Protein AF-0000000068350484 (afdb_homodimer)

Foldseek 3Di:
DPPPPPVVVVVVVVVVVVVVPPDDPPPPVPPDQKDKDKAADDQQKIKIKMKGFQADCVCFVQLQVLLVVDPQWPDWHKDDPDPVGRMMIIITMGRHDRVVSSVVSVVVVVVVVVVVVVVVVVVVVVVVVVVVVPPDD/DPPPPPVVVVVVVVVVVVVVPPDDPPPPVPPDQKDKDKAADDQQKIKIKMKGFQADCVCFVQLQVLLVVDPQWPDWHKDDPDPVGRMMIIITMGRHDRVVSSVVSVVVVVVVVVVVVVVVVVVVVVVVVVVVVPPDD

Structure (mmCIF, N/CA/C/O backbone):
data_AF-0000000068350484-model_v1
#
loop_
_entity.id
_entity.type
_entity.pdbx_description
1 polymer 'DNA-directed RNA polymerase-like protein'
#
loop_
_atom_site.group_PDB
_atom_site.id
_atom_site.type_symbol
_atom_site.label_atom_id
_atom_site.label_alt_id
_atom_site.label_comp_id
_atom_site.label_asym_id
_atom_site.label_entity_id
_atom_site.label_seq_id
_atom_site.pdbx_PDB_ins_code
_atom_site.Cartn_x
_atom_site.Cartn_y
_atom_site.Cartn_z
_atom_site.occupancy
_atom_site.B_iso_or_equiv
_atom_site.auth_seq_id
_atom_site.auth_comp_id
_atom_site.auth_asym_id
_atom_site.auth_atom_id
_atom_site.pdbx_PDB_model_num
ATOM 1 N N . MET A 1 1 ? -23.25 28.109 26.25 1 25.27 1 MET A N 1
ATOM 2 C CA . MET A 1 1 ? -23.125 27.141 25.188 1 25.27 1 MET A CA 1
ATOM 3 C C . MET A 1 1 ? -21.672 26.656 25.062 1 25.27 1 MET A C 1
ATOM 5 O O . MET A 1 1 ? -20.766 27.469 24.844 1 25.27 1 MET A O 1
ATOM 9 N N . ALA A 1 2 ? -21.344 25.656 25.859 1 31.97 2 ALA A N 1
ATOM 10 C CA . ALA A 1 2 ? -19.969 25.156 26.031 1 31.97 2 ALA A CA 1
ATOM 11 C C . ALA A 1 2 ? -19.359 24.734 24.703 1 31.97 2 ALA A C 1
ATOM 13 O O . ALA A 1 2 ? -20 24.031 23.906 1 31.97 2 ALA A O 1
ATOM 14 N N . SER A 1 3 ? -18.594 25.703 24.016 1 28.5 3 SER A N 1
ATOM 15 C CA . SER A 1 3 ? -17.938 25.578 22.734 1 28.5 3 SER A CA 1
ATOM 16 C C . SER A 1 3 ? -17.125 24.281 22.641 1 28.5 3 SER A C 1
ATOM 18 O O . SER A 1 3 ? -16.203 24.062 23.422 1 28.5 3 SER A O 1
ATOM 20 N N . PHE A 1 4 ? -17.844 23.219 22.344 1 32 4 PHE A N 1
ATOM 21 C CA . PHE A 1 4 ? -17.234 21.922 22.062 1 32 4 PHE A CA 1
ATOM 22 C C . PHE A 1 4 ? -16.062 22.078 21.109 1 32 4 PHE A C 1
ATOM 24 O O . PHE A 1 4 ? -16.234 22.422 19.953 1 32 4 PHE A O 1
ATOM 31 N N . HIS A 1 5 ? -14.977 22.688 21.672 1 36 5 HIS A N 1
ATOM 32 C CA . HIS A 1 5 ? -13.781 22.938 20.875 1 36 5 HIS A CA 1
ATOM 33 C C . HIS A 1 5 ? -13.359 21.688 20.109 1 36 5 HIS A C 1
ATOM 35 O O . HIS A 1 5 ? -13.383 20.578 20.656 1 36 5 HIS A O 1
ATOM 41 N N . PRO A 1 6 ? -13.352 21.797 18.812 1 35.94 6 PRO A N 1
ATOM 42 C CA . PRO A 1 6 ? -12.969 20.734 17.875 1 35.94 6 PRO A CA 1
ATOM 43 C C . PRO A 1 6 ? -11.734 19.969 18.328 1 35.94 6 PRO A C 1
ATOM 45 O O . PRO A 1 6 ? -11.383 18.938 17.734 1 35.94 6 PRO A O 1
ATOM 48 N N . ARG A 1 7 ? -10.961 20.547 19.25 1 37.09 7 ARG A N 1
ATOM 49 C CA . ARG A 1 7 ? -9.836 19.844 19.859 1 37.09 7 ARG A CA 1
ATOM 50 C C . ARG A 1 7 ? -10.305 18.594 20.594 1 37.09 7 ARG A C 1
ATOM 52 O O . ARG A 1 7 ? -9.523 17.656 20.797 1 37.09 7 ARG A O 1
ATOM 59 N N . ASP A 1 8 ? -11.531 18.609 20.953 1 41.12 8 ASP A N 1
ATOM 60 C CA . ASP A 1 8 ? -11.984 17.5 21.797 1 41.12 8 ASP A CA 1
ATOM 61 C C . ASP A 1 8 ? -12.195 16.234 20.984 1 41.12 8 ASP A C 1
ATOM 63 O O . ASP A 1 8 ? -12.258 15.141 21.531 1 41.12 8 ASP A O 1
ATOM 67 N N . ALA A 1 9 ? -12.555 16.469 19.734 1 37.25 9 ALA A N 1
ATOM 68 C CA . ALA A 1 9 ? -12.766 15.281 18.922 1 37.25 9 ALA A CA 1
ATOM 69 C C . ALA A 1 9 ? -11.461 14.523 18.703 1 37.25 9 ALA A C 1
ATOM 71 O O . ALA A 1 9 ? -11.461 13.297 18.562 1 37.25 9 ALA A O 1
ATOM 72 N N . PHE A 1 10 ? -10.336 15.258 18.641 1 39.09 10 PHE A N 1
ATOM 73 C CA . PHE A 1 10 ? -9.031 14.617 18.484 1 39.09 10 PHE A CA 1
ATOM 74 C C . PHE A 1 10 ? -8.719 13.734 19.688 1 39.09 10 PHE A C 1
ATOM 76 O O . PHE A 1 10 ? -8.117 12.672 19.547 1 39.09 10 PHE A O 1
ATOM 83 N N . ILE A 1 11 ? -9.188 14.125 20.859 1 42.72 11 ILE A N 1
ATOM 84 C CA . ILE A 1 11 ? -8.93 13.367 22.078 1 42.72 11 ILE A CA 1
ATOM 85 C C . ILE A 1 11 ? -9.586 11.992 21.984 1 42.72 11 ILE A C 1
ATOM 87 O O . ILE A 1 11 ? -8.969 10.977 22.328 1 42.72 11 ILE A O 1
ATOM 91 N N . LEU A 1 12 ? -10.742 12.023 21.422 1 45.09 12 LEU A N 1
ATOM 92 C CA . LEU A 1 12 ? -11.461 10.75 21.375 1 45.09 12 LEU A CA 1
ATOM 93 C C . LEU A 1 12 ? -10.789 9.789 20.406 1 45.09 12 LEU A C 1
ATOM 95 O O . LEU A 1 12 ? -10.695 8.586 20.672 1 45.09 12 LEU A O 1
ATOM 99 N N . HIS A 1 13 ? -10.422 10.352 19.266 1 45.31 13 HIS A N 1
ATOM 100 C CA . HIS A 1 13 ? -9.742 9.516 18.281 1 45.31 13 HIS A CA 1
ATOM 101 C C . HIS A 1 13 ? -8.398 9.023 18.812 1 45.31 13 HIS A C 1
ATOM 103 O O . HIS A 1 13 ? -8.031 7.863 18.609 1 45.31 13 HIS A O 1
ATOM 109 N N . GLN A 1 14 ? -7.766 9.836 19.594 1 43.81 14 GLN A N 1
ATOM 110 C CA . GLN A 1 14 ? -6.531 9.438 20.25 1 43.81 14 GLN A CA 1
ATOM 111 C C . GLN A 1 14 ? -6.781 8.305 21.25 1 43.81 14 GLN A C 1
ATOM 113 O O . GLN A 1 14 ? -5.984 7.375 21.359 1 43.81 14 GLN A O 1
ATOM 118 N N . GLU A 1 15 ? -7.906 8.438 21.953 1 48.66 15 G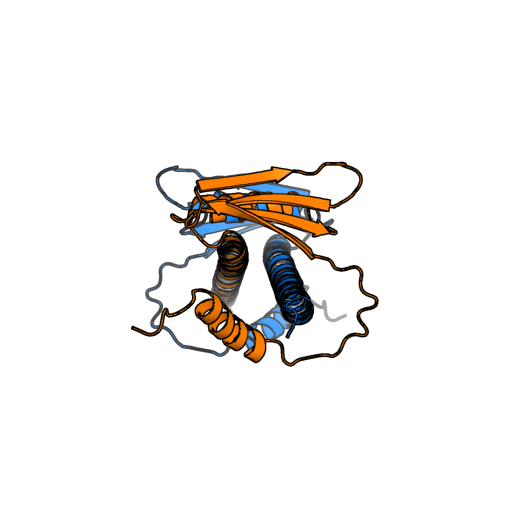LU A N 1
ATOM 119 C CA . GLU A 1 15 ? -8.234 7.383 22.906 1 48.66 15 GLU A CA 1
ATOM 120 C C . GLU A 1 15 ? -8.438 6.047 22.203 1 48.66 15 GLU A C 1
ATOM 122 O O . GLU A 1 15 ? -8.086 4.996 22.734 1 48.66 15 GLU A O 1
ATOM 127 N N . HIS A 1 16 ? -8.93 6.195 21.047 1 44.03 16 HIS A N 1
ATOM 128 C CA . HIS A 1 16 ? -9.148 4.949 20.312 1 44.03 16 HIS A CA 1
ATOM 129 C C . HIS A 1 16 ? -7.82 4.344 19.859 1 44.03 16 HIS A C 1
ATOM 131 O O . HIS A 1 16 ? -7.609 3.137 20 1 44.03 16 HIS A O 1
ATOM 137 N N . ILE A 1 17 ? -6.934 5.188 19.453 1 42.28 17 ILE A N 1
ATOM 138 C CA . ILE A 1 17 ? -5.641 4.699 18.984 1 42.28 17 ILE A CA 1
ATOM 139 C C . ILE A 1 17 ? -4.789 4.281 20.188 1 42.28 17 ILE A C 1
ATOM 141 O O . ILE A 1 17 ? -4.07 3.283 20.125 1 42.28 17 ILE A O 1
ATOM 145 N N . GLN A 1 18 ? -4.941 4.984 21.281 1 44.19 18 GLN A N 1
ATOM 146 C CA . GLN A 1 18 ? -4.172 4.641 22.469 1 44.19 18 GLN A CA 1
ATOM 147 C C . GLN A 1 18 ? -4.484 3.219 22.938 1 44.19 18 GLN A C 1
ATOM 149 O O . GLN A 1 18 ? -3.617 2.533 23.484 1 44.19 18 GLN A O 1
ATOM 154 N N . ARG A 1 19 ? -5.77 2.842 22.938 1 39.81 19 ARG A N 1
ATOM 155 C CA . ARG A 1 19 ? -6.109 1.521 23.453 1 39.81 19 ARG A CA 1
ATOM 156 C C . ARG A 1 19 ? -5.449 0.421 22.641 1 39.81 19 ARG A C 1
ATOM 158 O O . ARG A 1 19 ? -5.266 -0.698 23.125 1 39.81 19 ARG A O 1
ATOM 165 N N . MET A 1 20 ? -5.062 0.762 21.406 1 38.66 20 MET A N 1
ATOM 166 C CA . MET A 1 20 ? -4.531 -0.297 20.562 1 38.66 20 MET A CA 1
ATOM 167 C C . MET A 1 20 ? -3.021 -0.416 20.719 1 38.66 20 MET A C 1
ATOM 169 O O . MET A 1 20 ? -2.424 -1.406 20.297 1 38.66 20 MET A O 1
ATOM 173 N N . ASN A 1 21 ? -2.387 0.651 21.203 1 38.22 21 ASN A N 1
ATOM 174 C CA . ASN A 1 21 ? -0.929 0.683 21.188 1 38.22 21 ASN A CA 1
ATOM 175 C C . ASN A 1 21 ? -0.347 0.44 22.578 1 38.22 21 ASN A C 1
ATOM 177 O O . ASN A 1 21 ? 0.804 0.792 22.844 1 38.22 21 ASN A O 1
ATOM 181 N N . GLU A 1 22 ? -0.886 -0.076 23.578 1 36.69 22 GLU A N 1
ATOM 182 C CA . GLU A 1 22 ? -0.282 -0.192 24.906 1 36.69 22 GLU A CA 1
ATOM 183 C C . GLU A 1 22 ? 1.013 -0.999 24.859 1 36.69 22 GLU A C 1
ATOM 185 O O . GLU A 1 22 ? 1.544 -1.397 25.891 1 36.69 22 GLU A O 1
ATOM 190 N N . GLY A 1 23 ? 1.418 -1.607 23.688 1 37.28 23 GLY A N 1
ATOM 191 C CA . GLY A 1 23 ? 2.455 -2.598 23.922 1 37.28 23 GLY A CA 1
ATOM 192 C C . GLY A 1 23 ? 3.779 -1.984 24.344 1 37.28 23 GLY A C 1
ATOM 193 O O . GLY A 1 23 ? 3.846 -0.796 24.672 1 37.28 23 GLY A O 1
ATOM 194 N N . ASP A 1 24 ? 4.953 -2.385 23.719 1 38.88 24 ASP A N 1
ATOM 195 C CA . ASP A 1 24 ? 6.32 -2.613 24.188 1 38.88 24 ASP A CA 1
ATOM 196 C C . ASP A 1 24 ? 7.121 -1.313 24.188 1 38.88 24 ASP A C 1
ATOM 198 O O . ASP A 1 24 ? 7.105 -0.563 23.203 1 38.88 24 ASP A O 1
ATOM 202 N N . GLU A 1 25 ? 7.48 -0.824 25.344 1 38.78 25 GLU A N 1
ATOM 203 C CA . GLU A 1 25 ? 8.445 0.223 25.672 1 38.78 25 GLU A CA 1
ATOM 204 C C . GLU A 1 25 ? 9.773 -0.019 24.953 1 38.78 25 GLU A C 1
ATOM 206 O O . GLU A 1 25 ? 10.57 -0.852 25.391 1 38.78 25 GLU A O 1
ATOM 211 N N . VAL A 1 26 ? 9.945 -0.109 23.609 1 38.53 26 VAL A N 1
ATOM 212 C CA . VAL A 1 26 ? 11.273 -0.21 23.016 1 38.53 26 VAL A CA 1
ATOM 213 C C . VAL A 1 26 ? 12.062 1.068 23.281 1 38.53 26 VAL A C 1
ATOM 215 O O . VAL A 1 26 ? 11.492 2.16 23.328 1 38.53 26 VAL A O 1
ATOM 218 N N . ASP A 1 27 ? 13.133 1.027 23.875 1 40.19 27 ASP A N 1
ATOM 219 C CA . ASP A 1 27 ? 14.234 1.957 24.125 1 40.19 27 ASP A CA 1
ATOM 220 C C . ASP A 1 27 ? 14.516 2.811 22.875 1 40.19 27 ASP A C 1
ATOM 222 O O . ASP A 1 27 ? 14.969 2.297 21.859 1 40.19 27 ASP A O 1
ATOM 226 N N . THR A 1 28 ? 13.711 3.982 22.484 1 42.34 28 THR A N 1
ATOM 227 C CA . THR A 1 28 ? 13.492 4.785 21.281 1 42.34 28 THR A CA 1
ATOM 228 C C . THR A 1 28 ? 14.594 5.828 21.125 1 42.34 28 THR A C 1
ATOM 230 O O . THR A 1 28 ? 14.352 7.027 21.312 1 42.34 28 THR A O 1
ATOM 233 N N . SER A 1 29 ? 15.68 5.633 21.562 1 43.41 29 SER A N 1
ATOM 234 C CA . SER A 1 29 ? 16.578 6.594 20.938 1 43.41 29 SER A CA 1
ATOM 235 C C . SER A 1 29 ? 16.25 6.758 19.453 1 43.41 29 SER A C 1
ATOM 237 O O . SER A 1 29 ? 17.094 7.188 18.672 1 43.41 29 SER A O 1
ATOM 239 N N . GLU A 1 30 ? 15.242 6.02 18.844 1 49.12 30 GLU A N 1
ATOM 240 C CA . GLU A 1 30 ? 14.836 5.668 17.484 1 49.12 30 GLU A CA 1
ATOM 241 C C . GLU A 1 30 ? 14.414 6.902 16.688 1 49.12 30 GLU A C 1
ATOM 243 O O . GLU A 1 30 ? 13.656 7.738 17.203 1 49.12 30 GLU A O 1
ATOM 248 N N . GLU A 1 31 ? 15.414 7.43 15.844 1 63.03 31 GLU A N 1
ATOM 249 C CA . GLU A 1 31 ? 15.07 8.445 14.852 1 63.03 31 GLU A CA 1
ATOM 250 C C . GLU A 1 31 ? 13.586 8.383 14.492 1 63.03 31 GLU A C 1
ATOM 252 O O . GLU A 1 31 ? 13.047 7.309 14.25 1 63.03 31 GLU A O 1
ATOM 257 N N . GLN A 1 32 ? 12.977 9.453 14.883 1 75.19 32 GLN A N 1
ATOM 258 C CA . GLN A 1 32 ? 11.555 9.523 14.578 1 75.19 32 GLN A CA 1
ATOM 259 C C . GLN A 1 32 ? 11.297 9.273 13.094 1 75.19 32 GLN A C 1
ATOM 261 O O . GLN A 1 32 ? 11.805 10 12.234 1 75.19 32 GLN A O 1
ATOM 266 N N . LYS A 1 33 ? 10.742 8.25 12.812 1 86.44 33 LYS A N 1
ATOM 267 C CA . LYS A 1 33 ? 10.469 7.828 11.438 1 86.44 33 LYS A CA 1
ATOM 268 C C . LYS A 1 33 ? 9.516 8.805 10.742 1 86.44 33 LYS A C 1
ATOM 270 O O . LYS A 1 33 ? 9.602 9 9.531 1 86.44 33 LYS A O 1
ATOM 275 N N . VAL A 1 34 ? 8.734 9.484 11.602 1 92.88 34 VAL A N 1
ATOM 276 C CA . VAL A 1 34 ? 7.734 10.375 11.023 1 92.88 34 VAL A CA 1
ATOM 277 C C . VAL A 1 34 ? 7.809 11.742 11.695 1 92.88 34 VAL A C 1
ATOM 279 O O . VAL A 1 34 ? 7.898 11.828 12.922 1 92.88 34 VAL A O 1
ATOM 282 N N . GLN A 1 35 ? 7.938 12.797 10.914 1 93 35 GLN A N 1
ATOM 283 C CA . GLN A 1 35 ? 7.855 14.18 11.375 1 93 35 GLN A CA 1
ATOM 284 C C . GLN A 1 35 ? 6.707 14.914 10.688 1 93 35 GLN A C 1
ATOM 286 O O . GLN A 1 35 ? 6.512 14.789 9.484 1 93 35 GLN A O 1
ATOM 291 N N . ILE A 1 36 ? 6.055 15.664 11.477 1 92.94 36 ILE A N 1
ATOM 292 C CA . ILE A 1 36 ? 4.867 16.312 10.945 1 92.94 36 ILE A CA 1
ATOM 293 C C . ILE A 1 36 ? 4.961 17.828 11.156 1 92.94 36 ILE A C 1
ATOM 295 O O . ILE A 1 36 ? 5.277 18.281 12.258 1 92.94 36 ILE A O 1
ATOM 299 N N . ASP A 1 37 ? 4.832 18.547 10.086 1 91.12 37 ASP A N 1
ATOM 300 C CA . ASP A 1 37 ? 4.633 19.984 10.148 1 91.12 37 ASP A CA 1
ATOM 301 C C . ASP A 1 37 ? 3.213 20.359 9.719 1 91.12 37 ASP A C 1
ATOM 303 O O . ASP A 1 37 ? 2.779 20.031 8.617 1 91.12 37 ASP A O 1
ATOM 307 N N . LEU A 1 38 ? 2.518 21.016 10.555 1 91 38 LEU A N 1
ATOM 308 C CA . LEU A 1 38 ? 1.128 21.375 10.305 1 91 38 LEU A CA 1
ATOM 309 C C . LEU A 1 38 ? 0.972 22.891 10.219 1 91 38 LEU A C 1
ATOM 311 O O . LEU A 1 38 ? 1.556 23.625 11.016 1 91 38 LEU A O 1
ATOM 315 N N . GLN A 1 39 ? 0.34 23.281 9.188 1 90.94 39 GLN A N 1
ATOM 316 C CA . GLN A 1 39 ? 0.031 24.703 9.055 1 90.94 39 GLN A CA 1
ATOM 317 C C . GLN A 1 39 ? -1.46 24.922 8.82 1 90.94 39 GLN A C 1
ATOM 319 O O . GLN A 1 39 ? -2.086 24.203 8.047 1 90.94 39 GLN A O 1
ATOM 324 N N . ARG A 1 40 ? -2.049 25.891 9.492 1 90.12 40 ARG A N 1
ATOM 325 C CA . ARG A 1 40 ? -3.408 26.344 9.227 1 90.12 40 ARG A CA 1
ATOM 326 C C . ARG A 1 40 ? -3.422 27.406 8.141 1 90.12 40 ARG A C 1
ATOM 328 O O . ARG A 1 40 ? -2.672 28.391 8.211 1 90.12 40 ARG A O 1
ATOM 335 N N . ILE A 1 41 ? -4.203 27.219 7.137 1 88.94 41 ILE A N 1
ATOM 336 C CA . ILE A 1 41 ? -4.301 28.156 6.023 1 88.94 41 ILE A CA 1
ATOM 337 C C . ILE A 1 41 ? -5.457 29.125 6.266 1 88.94 41 ILE A C 1
ATOM 339 O O . ILE A 1 41 ? -5.293 30.328 6.137 1 88.94 41 ILE A O 1
ATOM 343 N N . THR A 1 42 ? -6.582 28.625 6.512 1 91.12 42 THR A N 1
ATOM 344 C CA . THR A 1 42 ? -7.77 29.359 6.945 1 91.12 42 THR A CA 1
ATOM 345 C C . THR A 1 42 ? -8.453 28.641 8.102 1 91.12 42 THR A C 1
ATOM 347 O O . THR A 1 42 ? -7.988 27.578 8.555 1 91.12 42 THR A O 1
ATOM 350 N N . ASP A 1 43 ? -9.484 29.188 8.625 1 88.12 43 ASP A N 1
ATOM 351 C CA . ASP A 1 43 ? -10.211 28.562 9.719 1 88.12 43 ASP A CA 1
ATOM 352 C C . ASP A 1 43 ? -10.734 27.172 9.32 1 88.12 43 ASP A C 1
ATOM 354 O O . ASP A 1 43 ? -10.875 26.297 10.164 1 88.12 43 ASP A O 1
ATOM 358 N N . ASN A 1 44 ? -10.961 26.953 8.078 1 88.12 44 ASN A N 1
ATOM 359 C CA . ASN A 1 44 ? -11.547 25.703 7.602 1 88.12 44 ASN A CA 1
ATOM 360 C C . ASN A 1 44 ? -10.617 24.984 6.629 1 88.12 44 ASN A C 1
ATOM 362 O O . ASN A 1 44 ? -11.062 24.141 5.848 1 88.12 44 ASN A O 1
ATOM 366 N N . GLU A 1 45 ? -9.336 25.516 6.629 1 92.19 45 GLU A N 1
ATOM 367 C CA . GLU A 1 45 ? -8.383 24.906 5.711 1 92.19 45 GLU A CA 1
ATOM 368 C C . GLU A 1 45 ? -7.008 24.75 6.359 1 92.19 45 GLU A C 1
ATOM 370 O O . GLU A 1 45 ? -6.535 25.656 7.047 1 92.19 45 GLU A O 1
ATOM 375 N N . SER A 1 46 ? -6.496 23.531 6.176 1 96.06 46 SER A N 1
ATOM 376 C CA . SER A 1 46 ? -5.172 23.297 6.746 1 96.06 46 SER A CA 1
ATOM 377 C C . SER A 1 46 ? -4.262 22.578 5.754 1 96.06 46 SER A C 1
ATOM 379 O O . SER A 1 46 ? -4.734 22.031 4.758 1 96.06 46 SER A O 1
ATOM 381 N N . THR A 1 47 ? -3.01 22.656 6.027 1 97.12 47 THR A N 1
ATOM 382 C CA . THR A 1 47 ? -1.97 21.953 5.281 1 97.12 47 THR A CA 1
ATOM 383 C C . THR A 1 47 ? -1.089 21.125 6.219 1 97.12 47 THR A C 1
ATOM 385 O O . THR A 1 47 ? -0.781 21.562 7.328 1 97.12 47 THR A O 1
ATOM 388 N N . ALA A 1 48 ? -0.812 19.922 5.805 1 96.75 48 ALA A N 1
ATOM 389 C CA . ALA A 1 48 ? 0.161 19.094 6.5 1 96.75 48 ALA A CA 1
ATOM 390 C C . ALA A 1 48 ? 1.316 18.703 5.578 1 96.75 48 ALA A C 1
ATOM 392 O O . ALA A 1 48 ? 1.101 18.328 4.426 1 96.75 48 ALA A O 1
ATOM 393 N N . VAL A 1 49 ? 2.486 18.859 6.098 1 97.12 49 VAL A N 1
ATOM 394 C CA . VAL A 1 49 ? 3.689 18.297 5.496 1 97.12 49 VAL A CA 1
ATOM 395 C C . VAL A 1 49 ? 4.246 17.188 6.398 1 97.12 49 VAL A C 1
ATOM 397 O O . VAL A 1 49 ? 4.559 17.438 7.566 1 97.12 49 VAL A O 1
ATOM 400 N N . VAL A 1 50 ? 4.309 16.047 5.863 1 97.25 50 VAL A N 1
ATOM 401 C CA . VAL A 1 50 ? 4.746 14.906 6.656 1 97.25 50 VAL A CA 1
ATOM 402 C C . VAL A 1 50 ? 5.996 14.289 6.031 1 97.25 50 VAL A C 1
ATOM 404 O O . VAL A 1 50 ? 5.984 13.906 4.859 1 97.25 50 VAL A O 1
ATOM 407 N N . ALA A 1 51 ? 7.008 14.188 6.801 1 96.25 51 ALA A N 1
ATOM 408 C CA . ALA A 1 51 ? 8.234 13.516 6.375 1 96.25 51 ALA A CA 1
ATOM 409 C C . ALA A 1 51 ? 8.258 12.062 6.836 1 96.25 51 ALA A C 1
ATOM 411 O O . ALA A 1 51 ? 8.031 11.781 8.016 1 96.25 51 ALA A O 1
ATOM 412 N N . PHE A 1 52 ? 8.43 11.18 5.879 1 95.69 52 PHE A N 1
ATOM 413 C CA . PHE A 1 52 ? 8.578 9.75 6.16 1 95.69 52 PHE A CA 1
ATOM 414 C C . PHE A 1 52 ? 10.016 9.297 5.91 1 95.69 52 PHE A C 1
ATOM 416 O O . PHE A 1 52 ? 10.492 9.336 4.773 1 95.69 52 PHE A O 1
ATOM 423 N N . SER A 1 53 ? 10.641 8.859 6.961 1 93.31 53 SER A N 1
ATOM 424 C CA . SER A 1 53 ? 11.977 8.305 6.785 1 93.31 53 SER A CA 1
ATOM 425 C C . SER A 1 53 ? 11.922 6.848 6.336 1 93.31 53 SER A C 1
ATOM 427 O O . SER A 1 53 ? 11.07 6.086 6.801 1 93.31 53 SER A O 1
ATOM 429 N N . HIS A 1 54 ? 12.781 6.453 5.379 1 88.94 54 HIS A N 1
ATOM 430 C CA . HIS A 1 54 ? 12.969 5.102 4.863 1 88.94 54 HIS A CA 1
ATOM 431 C C . HIS A 1 54 ? 11.758 4.656 4.043 1 88.94 54 HIS A C 1
ATOM 433 O O . HIS A 1 54 ? 11.359 3.488 4.098 1 88.94 54 HIS A O 1
ATOM 439 N N . GLU A 1 55 ? 11.023 5.684 3.514 1 88.81 55 GLU A N 1
ATOM 440 C CA . GLU A 1 55 ? 9.906 5.426 2.607 1 88.81 55 GLU A CA 1
ATOM 441 C C . GLU A 1 55 ? 10.078 6.18 1.292 1 88.81 55 GLU A C 1
ATOM 443 O O . GLU A 1 55 ? 10.781 7.191 1.237 1 88.81 55 GLU A O 1
ATOM 448 N N . ASP A 1 56 ? 9.555 5.57 0.212 1 89.31 56 ASP A N 1
ATOM 449 C CA . ASP A 1 56 ? 9.617 6.176 -1.114 1 89.31 56 ASP A CA 1
ATOM 450 C C . ASP A 1 56 ? 8.297 6.008 -1.861 1 89.31 56 ASP A C 1
ATOM 452 O O . ASP A 1 56 ? 7.223 6.168 -1.277 1 89.31 56 ASP A O 1
ATOM 456 N N . HIS A 1 57 ? 8.445 5.551 -3.148 1 87.62 57 HIS A N 1
ATOM 457 C CA . HIS A 1 57 ? 7.289 5.441 -4.031 1 87.62 57 HIS A CA 1
ATOM 458 C C . HIS A 1 57 ? 6.375 4.301 -3.604 1 87.62 57 HIS A C 1
ATOM 460 O O . HIS A 1 57 ? 5.176 4.312 -3.902 1 87.62 57 HIS A O 1
ATOM 466 N N . THR A 1 58 ? 7.035 3.404 -2.873 1 87.75 58 THR A N 1
ATOM 467 C CA . THR A 1 58 ? 6.277 2.232 -2.443 1 87.75 58 THR A CA 1
ATOM 468 C C . THR A 1 58 ? 5.078 2.643 -1.596 1 87.75 58 THR A C 1
ATOM 470 O O . THR A 1 58 ? 3.996 2.07 -1.727 1 87.75 58 THR A O 1
ATOM 473 N N . LEU A 1 59 ? 5.199 3.682 -0.834 1 92.81 59 LEU A N 1
ATOM 474 C CA . LEU A 1 59 ? 4.125 4.184 0.014 1 92.81 59 LEU A CA 1
ATOM 475 C C . LEU A 1 59 ? 3.514 5.453 -0.577 1 92.81 59 LEU A C 1
ATOM 477 O O . LEU A 1 59 ? 2.295 5.637 -0.537 1 92.81 59 LEU A O 1
ATOM 481 N N . GLY A 1 60 ? 4.422 6.293 -1.119 1 94.38 60 GLY A N 1
ATOM 482 C CA . GLY A 1 60 ? 4.008 7.617 -1.56 1 94.38 60 GLY A CA 1
ATOM 483 C C . GLY A 1 60 ? 2.896 7.582 -2.592 1 94.38 60 GLY A C 1
ATOM 484 O O . GLY A 1 60 ? 1.89 8.281 -2.451 1 94.38 60 GLY A O 1
ATOM 485 N N . ASN A 1 61 ? 3.105 6.789 -3.57 1 91.81 61 ASN A N 1
ATOM 486 C CA . ASN A 1 61 ? 2.17 6.734 -4.688 1 91.81 61 ASN A CA 1
ATOM 487 C C . ASN A 1 61 ? 0.795 6.242 -4.246 1 91.81 61 ASN A C 1
ATOM 489 O O . ASN A 1 61 ? -0.211 6.918 -4.469 1 91.81 61 ASN A O 1
ATOM 493 N N . PRO A 1 62 ? 0.728 5.113 -3.65 1 93.69 62 PRO A N 1
ATOM 494 C CA . PRO A 1 62 ? -0.591 4.633 -3.232 1 93.69 62 PRO A CA 1
ATOM 495 C C . PRO A 1 62 ? -1.261 5.555 -2.217 1 93.69 62 PRO A C 1
ATOM 497 O O . PRO A 1 62 ? -2.48 5.734 -2.248 1 93.69 62 PRO A O 1
ATOM 500 N N . LEU A 1 63 ? -0.55 6.113 -1.371 1 96.31 63 LEU A N 1
ATOM 501 C CA . LEU A 1 63 ? -1.108 7.02 -0.374 1 96.31 63 LEU A CA 1
ATOM 502 C C . LEU A 1 63 ? -1.701 8.258 -1.036 1 96.31 63 LEU A C 1
ATOM 504 O O . LEU A 1 63 ? -2.816 8.672 -0.708 1 96.31 63 LEU A O 1
ATOM 508 N N . ARG A 1 64 ? -0.929 8.82 -1.923 1 96.19 64 ARG A N 1
ATOM 509 C CA . ARG A 1 64 ? -1.452 9.969 -2.664 1 96.19 64 ARG A CA 1
ATOM 510 C C . ARG A 1 64 ? -2.773 9.625 -3.342 1 96.19 64 ARG A C 1
ATOM 512 O O . ARG A 1 64 ? -3.721 10.406 -3.305 1 96.19 64 ARG A O 1
ATOM 519 N N . HIS A 1 65 ? -2.854 8.492 -3.906 1 93.31 65 HIS A N 1
ATOM 520 C CA . HIS A 1 65 ? -4.051 8.055 -4.617 1 93.31 65 HIS A CA 1
ATOM 521 C C . HIS A 1 65 ? -5.25 7.973 -3.674 1 93.31 65 HIS A C 1
ATOM 523 O O . HIS A 1 65 ? -6.34 8.438 -4.008 1 93.31 65 HIS A O 1
ATOM 529 N N . VAL A 1 66 ? -5.062 7.383 -2.598 1 95.19 66 VAL A N 1
ATOM 530 C CA . VAL A 1 66 ? -6.152 7.211 -1.642 1 95.19 66 VAL A CA 1
ATOM 531 C C . VAL A 1 66 ? -6.562 8.562 -1.072 1 95.19 66 VAL A C 1
ATOM 533 O O . VAL A 1 66 ? -7.754 8.828 -0.873 1 95.19 66 VAL A O 1
ATOM 536 N N . LEU A 1 67 ? -5.574 9.422 -0.804 1 97.25 67 LEU A N 1
ATOM 537 C CA . LEU A 1 67 ? -5.855 10.758 -0.28 1 97.25 67 LEU A CA 1
ATOM 538 C C . LEU A 1 67 ? -6.73 11.547 -1.246 1 97.25 67 LEU A C 1
ATOM 540 O O . LEU A 1 67 ? -7.672 12.227 -0.826 1 97.25 67 LEU A O 1
ATOM 544 N N . MET A 1 68 ? -6.434 11.398 -2.496 1 95.81 68 MET A N 1
ATOM 545 C CA . MET A 1 68 ? -7.145 12.156 -3.523 1 95.81 68 MET A CA 1
ATOM 546 C C . MET A 1 68 ? -8.578 11.656 -3.674 1 95.81 68 MET A C 1
ATOM 548 O O . MET A 1 68 ? -9.398 12.305 -4.324 1 95.81 68 MET A O 1
ATOM 552 N N . GLN A 1 69 ? -8.867 10.57 -3.121 1 92.88 69 GLN A N 1
ATOM 553 C CA . GLN A 1 69 ? -10.227 10.047 -3.133 1 92.88 69 GLN A CA 1
ATOM 554 C C . GLN A 1 69 ? -11.016 10.547 -1.922 1 92.88 69 GLN A C 1
ATOM 556 O O . GLN A 1 69 ? -12.227 10.328 -1.828 1 92.88 69 GLN A O 1
ATOM 561 N N . ASN A 1 70 ? -10.383 11.148 -0.951 1 95.81 70 ASN A N 1
ATOM 562 C CA . ASN A 1 70 ? -11.008 11.766 0.215 1 95.81 70 ASN A CA 1
ATOM 563 C C . ASN A 1 70 ? -11.578 13.141 -0.116 1 95.81 70 ASN A C 1
ATOM 565 O O . ASN A 1 70 ? -10.836 14.047 -0.519 1 95.81 70 ASN A O 1
ATOM 569 N N . ALA A 1 71 ? -12.844 13.344 0.037 1 96.31 71 ALA A N 1
ATOM 570 C CA . ALA A 1 71 ? -13.547 14.562 -0.343 1 96.31 71 ALA A CA 1
ATOM 571 C C . ALA A 1 71 ? -13.023 15.766 0.438 1 96.31 71 ALA A C 1
ATOM 573 O O . ALA A 1 71 ? -13.148 16.906 -0.009 1 96.31 71 ALA A O 1
ATOM 574 N N . ALA A 1 72 ? -12.414 15.555 1.593 1 96.56 72 ALA A N 1
ATOM 575 C CA . ALA A 1 72 ? -11.898 16.656 2.41 1 96.56 72 ALA A CA 1
ATOM 576 C C . ALA A 1 72 ? -10.547 17.125 1.893 1 96.56 72 ALA A C 1
ATOM 578 O O . ALA A 1 72 ? -10.078 18.203 2.266 1 96.56 72 ALA A O 1
ATOM 579 N N . VAL A 1 73 ? -9.891 16.312 1.014 1 98.12 73 VAL A N 1
ATOM 580 C CA . VAL A 1 73 ? -8.547 16.625 0.547 1 98.12 73 VAL A CA 1
ATOM 581 C C . VAL A 1 73 ? -8.625 17.469 -0.722 1 98.12 73 VAL A C 1
ATOM 583 O O . VAL A 1 73 ? -9.227 17.062 -1.715 1 98.12 73 VAL A O 1
ATOM 586 N N . THR A 1 74 ? -8.078 18.656 -0.567 1 97.06 74 THR A N 1
ATOM 587 C CA . THR A 1 74 ? -8.102 19.562 -1.703 1 97.06 74 THR A CA 1
ATOM 588 C C . THR A 1 74 ? -6.906 19.312 -2.623 1 97.06 74 THR A C 1
ATOM 590 O O . THR A 1 74 ? -7.023 19.438 -3.844 1 97.06 74 THR A O 1
ATOM 593 N N . SER A 1 75 ? -5.805 18.984 -2.039 1 97.81 75 SER A N 1
ATOM 594 C CA . SER A 1 75 ? -4.602 18.672 -2.801 1 97.81 75 SER A CA 1
ATOM 595 C C . SER A 1 75 ? -3.688 17.719 -2.023 1 97.81 75 SER A C 1
ATOM 597 O O . SER A 1 75 ? -3.627 17.781 -0.794 1 97.81 75 SER A O 1
ATOM 599 N N . ALA A 1 76 ? -3.061 16.797 -2.844 1 98.19 76 ALA A N 1
ATOM 600 C CA . ALA A 1 76 ? -2.059 15.922 -2.242 1 98.19 76 ALA A CA 1
ATOM 601 C C . ALA A 1 76 ? -0.944 15.602 -3.234 1 98.19 76 ALA A C 1
ATOM 603 O O . ALA A 1 76 ? -1.201 15.406 -4.426 1 98.19 76 ALA A O 1
ATOM 604 N N . GLY A 1 77 ? 0.296 15.57 -2.803 1 97.44 77 GLY A N 1
ATOM 605 C CA . GLY A 1 77 ? 1.49 15.203 -3.545 1 97.44 77 GLY A CA 1
ATOM 606 C C . GLY A 1 77 ? 2.631 14.75 -2.654 1 97.44 77 GLY A C 1
ATOM 607 O O . GLY A 1 77 ? 2.557 14.867 -1.43 1 97.44 77 GLY A O 1
ATOM 608 N N . TYR A 1 78 ? 3.52 14.078 -3.266 1 96.44 78 TYR A N 1
ATOM 609 C CA . TYR A 1 78 ? 4.715 13.727 -2.504 1 96.44 78 TYR A CA 1
ATOM 610 C C . TYR A 1 78 ? 5.969 13.914 -3.346 1 96.44 78 TYR A C 1
ATOM 612 O O . TYR A 1 78 ? 5.902 13.922 -4.578 1 96.44 78 TYR A O 1
ATOM 620 N N . ALA A 1 79 ? 7.062 14.094 -2.631 1 95.81 79 ALA A N 1
ATOM 621 C CA . ALA A 1 79 ? 8.367 14.297 -3.26 1 95.81 79 ALA A CA 1
ATOM 622 C C . ALA A 1 79 ? 9.453 13.508 -2.541 1 95.81 79 ALA A C 1
ATOM 624 O O . ALA A 1 79 ? 9.32 13.195 -1.354 1 95.81 79 ALA A O 1
ATOM 625 N N . ILE A 1 80 ? 10.383 13.148 -3.344 1 93.69 80 ILE A N 1
ATOM 626 C CA . ILE A 1 80 ? 11.625 12.586 -2.814 1 93.69 80 ILE A CA 1
ATOM 627 C C . ILE A 1 80 ? 12.789 13.516 -3.15 1 93.69 80 ILE A C 1
ATOM 629 O O . ILE A 1 80 ? 13.359 13.438 -4.242 1 93.69 80 ILE A O 1
ATOM 633 N N . PRO A 1 81 ? 13.148 14.328 -2.244 1 92.88 81 PRO A N 1
ATOM 634 C CA . PRO A 1 81 ? 14.102 15.398 -2.541 1 92.88 81 PRO A CA 1
ATOM 635 C C . PRO A 1 81 ? 15.469 14.867 -2.973 1 92.88 81 PRO A C 1
ATOM 637 O O . PRO A 1 81 ? 16.156 15.5 -3.781 1 92.88 81 PRO A O 1
ATOM 640 N N . HIS A 1 82 ? 15.961 13.805 -2.346 1 91 82 HIS A N 1
ATOM 641 C CA . HIS A 1 82 ? 17.266 13.25 -2.691 1 91 82 HIS A CA 1
ATOM 642 C C . HIS A 1 82 ? 17.156 11.766 -3.025 1 91 82 HIS A C 1
ATOM 644 O O . HIS A 1 82 ? 16.844 10.953 -2.156 1 91 82 HIS A O 1
ATOM 650 N N . PRO A 1 83 ? 17.484 11.414 -4.172 1 82.81 83 PRO A N 1
ATOM 651 C CA . PRO A 1 83 ? 17.312 10.023 -4.598 1 82.81 83 PRO A CA 1
ATOM 652 C C . PRO A 1 83 ? 18.125 9.047 -3.746 1 82.81 83 PRO A C 1
ATOM 654 O O . PRO A 1 83 ? 17.766 7.863 -3.652 1 82.81 83 PRO A O 1
ATOM 657 N N . LEU A 1 84 ? 19.094 9.617 -3.15 1 87.25 84 LEU A N 1
ATOM 658 C CA . LEU A 1 84 ? 19.969 8.711 -2.416 1 87.25 84 LEU A CA 1
ATOM 659 C C . LEU A 1 84 ? 19.516 8.578 -0.964 1 87.25 84 LEU A C 1
ATOM 661 O O . LEU A 1 84 ? 20.047 7.754 -0.219 1 87.25 84 LEU A O 1
ATOM 665 N N . GLU A 1 85 ? 18.656 9.352 -0.509 1 84.25 85 GLU A N 1
ATOM 666 C CA . GLU A 1 85 ? 18.078 9.25 0.833 1 84.25 85 GLU A CA 1
ATOM 667 C C . GLU A 1 85 ? 16.625 8.828 0.784 1 84.25 85 GLU A C 1
ATOM 669 O O . GLU A 1 85 ? 15.781 9.523 0.208 1 84.25 85 GLU A O 1
ATOM 674 N N . PRO A 1 86 ? 16.312 7.684 1.401 1 85.25 86 PRO A N 1
ATOM 675 C CA . PRO A 1 86 ? 14.914 7.25 1.386 1 85.25 86 PRO A CA 1
ATOM 676 C C . PRO A 1 86 ? 14.031 8.07 2.33 1 85.25 86 PRO A C 1
ATOM 678 O O . PRO A 1 86 ? 13.695 7.602 3.422 1 85.25 86 PRO A O 1
ATOM 681 N N . LYS A 1 87 ? 13.859 9.273 2.008 1 92.31 87 LYS A N 1
ATOM 682 C CA . LYS A 1 87 ? 12.969 10.188 2.725 1 92.31 87 LYS A CA 1
ATOM 683 C C . LYS A 1 87 ? 11.922 10.773 1.793 1 92.31 87 LYS A C 1
ATOM 685 O O . LYS A 1 87 ? 12.258 11.367 0.763 1 92.31 87 LYS A O 1
ATOM 690 N N . MET A 1 88 ? 10.734 10.617 2.135 1 94.81 88 MET A N 1
ATOM 691 C CA . MET A 1 88 ? 9.641 11.133 1.315 1 94.81 88 MET A CA 1
ATOM 692 C C . MET A 1 88 ? 8.883 12.234 2.049 1 94.81 88 MET A C 1
ATOM 694 O O . MET A 1 88 ? 8.633 12.133 3.25 1 94.81 88 MET A O 1
ATOM 698 N N . LEU A 1 89 ? 8.617 13.367 1.332 1 97.25 89 LEU A N 1
ATOM 699 C CA . LEU A 1 89 ? 7.82 14.461 1.863 1 97.25 89 LEU A CA 1
ATOM 700 C C . LEU A 1 89 ? 6.422 14.461 1.253 1 97.25 89 LEU A C 1
ATOM 702 O O . LEU A 1 89 ? 6.273 14.578 0.035 1 97.25 89 LEU A O 1
ATOM 706 N N . LEU A 1 90 ? 5.445 14.266 2.121 1 98.12 90 LEU A N 1
ATOM 707 C CA . LEU A 1 90 ? 4.047 14.281 1.706 1 98.12 90 LEU A CA 1
ATOM 708 C C . LEU A 1 90 ? 3.406 15.633 1.998 1 98.12 90 LEU A C 1
ATOM 710 O O . LEU A 1 90 ? 3.502 16.141 3.117 1 98.12 90 LEU A O 1
ATOM 714 N N . HIS A 1 91 ? 2.852 16.234 0.946 1 98.19 91 HIS A N 1
ATOM 715 C CA . HIS A 1 91 ? 2.117 17.484 1.068 1 98.19 91 HIS A CA 1
ATOM 716 C C . HIS A 1 91 ? 0.617 17.266 0.91 1 98.19 91 HIS A C 1
ATOM 718 O O . HIS A 1 91 ? 0.171 16.703 -0.095 1 98.19 91 HIS A O 1
ATOM 724 N N . VAL A 1 92 ? -0.145 17.703 1.931 1 98.56 92 VAL A N 1
ATOM 725 C CA . VAL A 1 92 ? -1.591 17.516 1.875 1 98.56 92 VAL A CA 1
ATOM 726 C C . VAL A 1 92 ? -2.299 18.812 2.289 1 98.56 92 VAL A C 1
ATOM 728 O O . VAL A 1 92 ? -1.935 19.422 3.289 1 98.56 92 VAL A O 1
ATOM 731 N N . GLN A 1 93 ? -3.158 19.219 1.488 1 98.31 93 GLN A N 1
ATOM 732 C CA . GLN A 1 93 ? -4.086 20.297 1.827 1 98.31 93 GLN A CA 1
ATOM 733 C C . GLN A 1 93 ? -5.516 19.766 1.938 1 98.31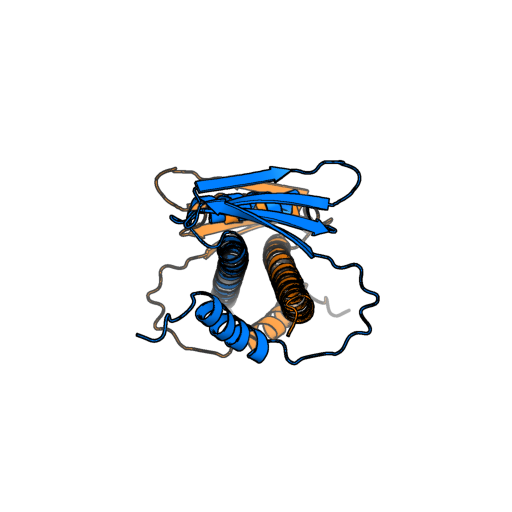 93 GLN A C 1
ATOM 735 O O . GLN A 1 93 ? -5.969 19 1.091 1 98.31 93 GLN A O 1
ATOM 740 N N . ALA A 1 94 ? -6.18 20.125 3.037 1 97.94 94 ALA A N 1
ATOM 741 C CA . ALA A 1 94 ? -7.543 19.656 3.283 1 97.94 94 ALA A CA 1
ATOM 742 C C . ALA A 1 94 ? -8.406 20.766 3.879 1 97.94 94 ALA A C 1
ATOM 744 O O . ALA A 1 94 ? -7.883 21.766 4.398 1 97.94 94 ALA A O 1
ATOM 745 N N . SER A 1 95 ? -9.734 20.672 3.75 1 95.44 95 SER A N 1
ATOM 746 C CA . SER A 1 95 ? -10.688 21.672 4.199 1 95.44 95 SER A CA 1
ATOM 747 C C . SER A 1 95 ? -10.688 21.797 5.723 1 95.44 95 SER A C 1
ATOM 749 O O . SER A 1 95 ? -11.109 22.828 6.27 1 95.44 95 SER A O 1
ATOM 751 N N . ASP A 1 96 ? -10.234 20.812 6.445 1 87.75 96 ASP A N 1
ATOM 752 C CA . ASP A 1 96 ? -10.211 20.938 7.898 1 87.75 96 ASP A CA 1
ATOM 753 C C . ASP A 1 96 ? -8.93 20.344 8.477 1 87.75 96 ASP A C 1
ATOM 755 O O . ASP A 1 96 ? -7.906 21.031 8.547 1 87.75 96 ASP A O 1
ATOM 759 N N . TYR A 1 97 ? -8.867 19.094 8.844 1 91.06 97 TYR A N 1
ATOM 760 C CA . TYR A 1 97 ? -7.703 18.516 9.5 1 91.06 97 TYR A CA 1
ATOM 761 C C . TYR A 1 97 ? -6.887 17.672 8.531 1 91.06 97 TYR A C 1
ATOM 763 O O . TYR A 1 97 ? -7.121 16.469 8.398 1 91.06 97 TYR A O 1
ATOM 771 N N . ALA A 1 98 ? -5.879 18.359 7.984 1 96.81 98 ALA A N 1
ATOM 772 C CA . ALA A 1 98 ? -5.035 17.719 6.984 1 96.81 98 ALA A CA 1
ATOM 773 C C . ALA A 1 98 ? -4.32 16.5 7.578 1 96.81 98 ALA A C 1
ATOM 775 O O . ALA A 1 98 ? -4.16 15.477 6.906 1 96.81 98 ALA A O 1
ATOM 776 N N . VAL A 1 99 ? -3.955 16.594 8.82 1 95.44 99 VAL A N 1
ATOM 777 C CA . VAL A 1 99 ? -3.223 15.516 9.461 1 95.44 99 VAL A CA 1
ATOM 778 C C . VAL A 1 99 ? -4.141 14.305 9.641 1 95.44 99 VAL A C 1
ATOM 780 O O . VAL A 1 99 ? -3.705 13.164 9.508 1 95.44 99 VAL A O 1
ATOM 783 N N . GLU A 1 100 ? -5.402 14.523 9.906 1 95.06 100 GLU A N 1
ATOM 784 C CA . GLU A 1 100 ? -6.375 13.445 10.023 1 95.06 100 GLU A CA 1
ATOM 785 C C . GLU A 1 100 ? -6.598 12.758 8.68 1 95.06 100 GLU A C 1
ATOM 787 O O . GLU A 1 100 ? -6.777 11.539 8.625 1 95.06 100 GLU A O 1
ATOM 792 N N . ALA A 1 101 ? -6.621 13.57 7.66 1 97.12 101 ALA A N 1
ATOM 793 C CA . ALA A 1 101 ? -6.754 13 6.32 1 97.12 101 ALA A CA 1
ATOM 794 C C . ALA A 1 101 ? -5.605 12.039 6.016 1 97.12 101 ALA A C 1
ATOM 796 O O . ALA A 1 101 ? -5.812 10.992 5.402 1 97.12 101 ALA A O 1
ATOM 797 N N . VAL A 1 102 ? -4.395 12.367 6.484 1 97.44 102 VAL A N 1
ATOM 798 C CA . VAL A 1 102 ? -3.234 11.516 6.27 1 97.44 102 VAL A CA 1
ATOM 799 C C . VAL A 1 102 ? -3.4 10.211 7.047 1 97.44 102 VAL A C 1
ATOM 801 O O . VAL A 1 102 ? -3.195 9.125 6.5 1 97.44 102 VAL A O 1
ATOM 804 N N . ALA A 1 103 ? -3.836 10.344 8.273 1 96 103 ALA A N 1
ATOM 805 C CA . ALA A 1 103 ? -4.062 9.164 9.109 1 96 103 ALA A CA 1
ATOM 806 C C . ALA A 1 103 ? -5.082 8.227 8.469 1 96 103 ALA A C 1
ATOM 808 O O . ALA A 1 103 ? -4.844 7.023 8.352 1 96 103 ALA A O 1
ATOM 809 N N . LYS A 1 104 ? -6.137 8.75 8.008 1 96.38 104 LYS A N 1
ATOM 810 C CA . LYS A 1 104 ? -7.199 7.965 7.383 1 96.38 104 LYS A CA 1
ATOM 811 C C . LYS A 1 104 ? -6.711 7.316 6.09 1 96.38 104 LYS A C 1
ATOM 813 O O . LYS A 1 104 ? -7.105 6.191 5.77 1 96.38 104 LYS A O 1
ATOM 818 N N . GLY A 1 105 ? -5.891 8.047 5.332 1 96.88 105 GLY A N 1
ATOM 819 C CA . GLY A 1 105 ? -5.316 7.492 4.121 1 96.88 105 GLY A CA 1
ATOM 820 C C . GLY A 1 105 ? -4.434 6.281 4.383 1 96.88 105 GLY A C 1
ATOM 821 O O . GLY A 1 105 ? -4.531 5.273 3.68 1 96.88 105 GLY A O 1
ATOM 822 N N . LEU A 1 106 ? -3.594 6.336 5.383 1 96.5 106 LEU A N 1
ATOM 823 C CA . LEU A 1 106 ? -2.727 5.227 5.766 1 96.5 106 LEU A CA 1
ATOM 824 C C . LEU A 1 106 ? -3.549 4.023 6.211 1 96.5 106 LEU A C 1
ATOM 826 O O . LEU A 1 106 ? -3.254 2.889 5.828 1 96.5 106 LEU A O 1
ATOM 830 N N . GLU A 1 107 ? -4.559 4.289 6.984 1 96.25 107 GLU A N 1
ATOM 831 C CA . GLU A 1 107 ? -5.445 3.227 7.453 1 96.25 107 GLU A CA 1
ATOM 832 C C . GLU A 1 107 ? -6.16 2.551 6.289 1 96.25 107 GLU A C 1
ATOM 834 O O . GLU A 1 107 ? -6.309 1.326 6.266 1 96.25 107 GLU A O 1
ATOM 839 N N . ARG A 1 108 ? -6.617 3.352 5.414 1 95.5 108 ARG A N 1
ATOM 840 C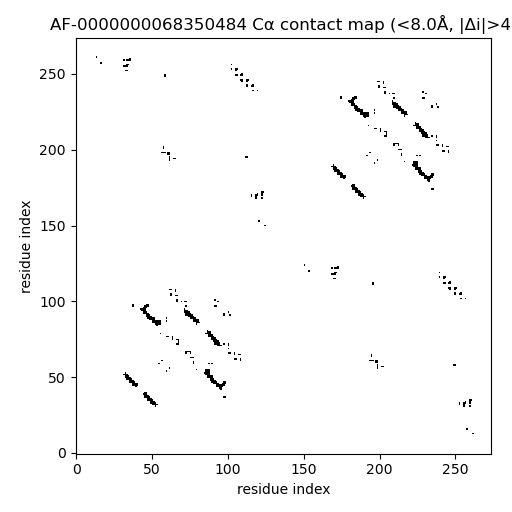 CA . ARG A 1 108 ? -7.301 2.814 4.242 1 95.5 108 ARG A CA 1
ATOM 841 C C . ARG A 1 108 ? -6.383 1.897 3.441 1 95.5 108 ARG A C 1
ATOM 843 O O . ARG A 1 108 ? -6.801 0.821 3.008 1 95.5 108 ARG A O 1
ATOM 850 N N . LEU A 1 109 ? -5.137 2.275 3.199 1 95 109 LEU A N 1
ATOM 851 C CA . LEU A 1 109 ? -4.172 1.438 2.496 1 95 109 LEU A CA 1
ATOM 852 C C . LEU A 1 109 ? -3.969 0.114 3.225 1 95 109 LEU A C 1
ATOM 854 O O . LEU A 1 109 ? -3.965 -0.949 2.598 1 95 109 LEU A O 1
ATOM 858 N N . ALA A 1 110 ? -3.811 0.206 4.539 1 94.44 110 ALA A N 1
ATOM 859 C CA . ALA A 1 110 ? -3.627 -1.001 5.344 1 94.44 110 ALA A CA 1
ATOM 860 C C . ALA A 1 110 ? -4.824 -1.937 5.207 1 94.44 110 ALA A C 1
ATOM 862 O O . ALA A 1 110 ? -4.66 -3.152 5.082 1 94.44 110 ALA A O 1
ATOM 863 N N . GLU A 1 111 ? -5.984 -1.349 5.234 1 94.62 111 GLU A N 1
ATOM 864 C CA . GLU A 1 111 ? -7.207 -2.135 5.113 1 94.62 111 GLU A CA 1
ATOM 865 C C . GLU A 1 111 ? -7.273 -2.846 3.764 1 94.62 111 GLU A C 1
ATOM 867 O O . GLU A 1 111 ? -7.668 -4.012 3.688 1 94.62 111 GLU A O 1
ATOM 872 N N . ILE A 1 112 ? -6.977 -2.143 2.719 1 92.75 112 ILE A N 1
ATOM 873 C CA . ILE A 1 112 ? -6.961 -2.723 1.382 1 92.75 112 ILE A CA 1
ATOM 874 C C . ILE A 1 112 ? -6.027 -3.93 1.353 1 92.75 112 ILE A C 1
ATOM 876 O O . ILE A 1 112 ? -6.402 -5.004 0.873 1 92.75 112 ILE A O 1
ATOM 880 N N . CYS A 1 113 ? -4.805 -3.787 1.896 1 93.38 113 CYS A N 1
ATOM 881 C CA . CYS A 1 113 ? -3.834 -4.879 1.924 1 93.38 113 CYS A CA 1
ATOM 882 C C . CYS A 1 113 ? -4.348 -6.039 2.764 1 93.38 113 CYS A C 1
ATOM 884 O O . CYS A 1 113 ? -4.27 -7.195 2.346 1 93.38 113 CYS A O 1
ATOM 886 N N . ASP A 1 114 ? -4.91 -5.715 3.938 1 94.06 114 ASP A N 1
ATOM 887 C CA . ASP A 1 114 ? -5.402 -6.762 4.832 1 94.06 114 ASP A CA 1
ATOM 888 C C . ASP A 1 114 ? -6.535 -7.555 4.18 1 94.06 114 ASP A C 1
ATOM 890 O O . ASP A 1 114 ? -6.555 -8.781 4.242 1 94.06 114 ASP A O 1
ATOM 894 N N . ASP A 1 115 ? -7.457 -6.855 3.57 1 94.44 115 ASP A N 1
ATOM 895 C CA . ASP A 1 115 ? -8.57 -7.504 2.883 1 94.44 115 ASP A CA 1
ATOM 896 C C . ASP A 1 115 ? -8.07 -8.367 1.728 1 94.44 115 ASP A C 1
ATOM 898 O O . ASP A 1 115 ? -8.578 -9.469 1.505 1 94.44 115 ASP A O 1
ATOM 902 N N . THR A 1 116 ? -7.137 -7.871 0.988 1 95.06 116 THR A N 1
ATOM 903 C CA . THR A 1 116 ? -6.582 -8.586 -0.157 1 95.06 116 THR A CA 1
ATOM 904 C C . THR A 1 116 ? -5.855 -9.852 0.294 1 95.06 116 THR A C 1
ATOM 906 O O . THR A 1 116 ? -6.02 -10.914 -0.308 1 95.06 116 THR A O 1
ATOM 909 N N . ILE A 1 117 ? -5.062 -9.727 1.37 1 94.75 117 ILE A N 1
ATOM 910 C CA . ILE A 1 117 ? -4.344 -10.867 1.925 1 94.75 117 ILE A CA 1
ATOM 911 C C . ILE A 1 117 ? -5.336 -11.953 2.34 1 94.75 117 ILE A C 1
ATOM 913 O O . ILE A 1 117 ? -5.152 -13.125 2.016 1 94.75 117 ILE A O 1
ATOM 917 N N . SER A 1 118 ? -6.363 -11.539 3.012 1 95.06 118 SER A N 1
ATOM 918 C CA . SER A 1 118 ? -7.383 -12.477 3.463 1 95.06 118 SER A CA 1
ATOM 919 C C . SER A 1 118 ? -8.031 -13.195 2.283 1 95.06 118 SER A C 1
ATOM 921 O O . SER A 1 118 ? -8.195 -14.414 2.307 1 95.06 118 SER A O 1
ATOM 923 N N . SER A 1 119 ? -8.43 -12.43 1.235 1 94 119 SER A N 1
ATOM 924 C CA . SER A 1 119 ? -9.039 -12.992 0.037 1 94 119 SER A CA 1
ATOM 925 C C . SER A 1 119 ? -8.078 -13.938 -0.683 1 94 119 SER A C 1
ATOM 927 O O . SER A 1 119 ? -8.477 -15 -1.16 1 94 119 SER A O 1
ATOM 929 N N . PHE A 1 120 ? -6.84 -13.578 -0.761 1 95.25 120 PHE A N 1
ATOM 930 C CA . PHE A 1 120 ? -5.801 -14.383 -1.396 1 95.25 120 PHE A CA 1
ATOM 931 C C . PHE A 1 120 ? -5.625 -15.711 -0.674 1 95.25 120 PHE A C 1
ATOM 933 O O . PHE A 1 120 ? -5.602 -16.766 -1.307 1 95.25 120 PHE A O 1
ATOM 940 N N . ASP A 1 121 ? -5.5 -15.641 0.566 1 91.81 121 ASP A N 1
ATOM 941 C CA . ASP A 1 121 ? -5.34 -16.844 1.382 1 91.81 121 ASP A CA 1
ATOM 942 C C . ASP A 1 121 ? -6.52 -17.797 1.192 1 91.81 121 ASP A C 1
ATOM 944 O O . ASP A 1 121 ? -6.328 -19 1.058 1 91.81 121 ASP A O 1
ATOM 948 N N . ASN A 1 122 ? -7.695 -17.234 1.204 1 92.12 122 ASN A N 1
ATOM 949 C CA . ASN A 1 122 ? -8.891 -18.047 0.996 1 92.12 122 ASN A CA 1
ATOM 950 C C . ASN A 1 122 ? -8.867 -18.734 -0.367 1 92.12 122 ASN A C 1
ATOM 952 O O . ASN A 1 122 ? -9.25 -19.906 -0.484 1 92.12 122 ASN A O 1
ATOM 956 N N . CYS A 1 123 ? -8.445 -18.016 -1.354 1 91.44 123 CYS A N 1
ATOM 957 C CA . CYS A 1 123 ? -8.359 -18.562 -2.701 1 91.44 123 CYS A CA 1
ATOM 958 C C . CYS A 1 123 ? -7.348 -19.703 -2.76 1 91.44 123 CYS A C 1
ATOM 960 O O . CYS A 1 123 ? -7.602 -20.719 -3.398 1 91.44 123 CYS A O 1
ATOM 962 N N . MET A 1 124 ? -6.246 -19.516 -2.066 1 90.06 124 MET A N 1
ATOM 963 C CA . MET A 1 124 ? -5.199 -20.531 -2.049 1 90.06 124 MET A CA 1
ATOM 964 C C . MET A 1 124 ? -5.691 -21.797 -1.368 1 90.06 124 MET A C 1
ATOM 966 O O . MET A 1 124 ? -5.422 -22.906 -1.839 1 90.06 124 MET A O 1
ATOM 970 N N . VAL A 1 125 ? -6.387 -21.625 -0.314 1 89.06 125 VAL A N 1
ATOM 971 C CA . VAL A 1 125 ? -6.926 -22.766 0.419 1 89.06 125 VAL A CA 1
ATOM 972 C C . VAL A 1 125 ? -7.918 -23.516 -0.46 1 89.06 125 VAL A C 1
ATOM 974 O O . VAL A 1 125 ? -7.891 -24.75 -0.523 1 89.06 125 VAL A O 1
ATOM 977 N N . GLU A 1 126 ? -8.758 -22.75 -1.169 1 86.81 126 GLU A N 1
ATOM 978 C CA . GLU A 1 126 ? -9.75 -23.359 -2.045 1 86.81 126 GLU A CA 1
ATOM 979 C C . GLU A 1 126 ? -9.086 -24.109 -3.201 1 86.81 126 GLU A C 1
ATOM 981 O O . GLU A 1 126 ? -9.508 -25.203 -3.566 1 86.81 126 GLU A O 1
ATOM 986 N N . GLN A 1 127 ? -8.094 -23.531 -3.771 1 83.5 127 GLN A N 1
ATOM 987 C CA . GLN A 1 127 ? -7.375 -24.172 -4.867 1 83.5 127 GLN A CA 1
ATOM 988 C C . GLN A 1 127 ? -6.707 -25.469 -4.402 1 83.5 127 GLN A C 1
ATOM 990 O O . GLN A 1 127 ? -6.656 -26.453 -5.148 1 83.5 127 GLN A O 1
ATOM 995 N N . HIS A 1 128 ? -6.195 -25.344 -3.199 1 83.62 128 HI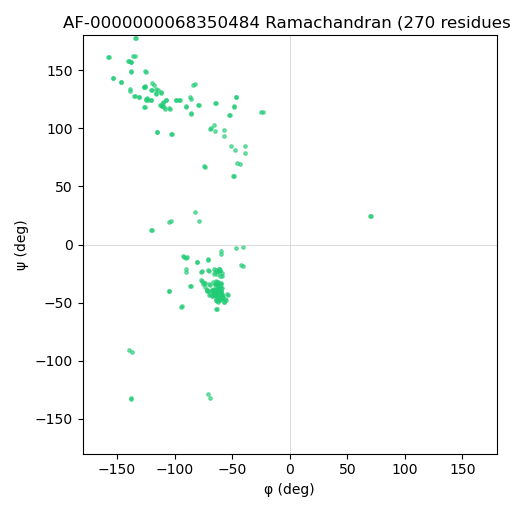S A N 1
ATOM 996 C CA . HIS A 1 128 ? -5.562 -26.531 -2.646 1 83.62 128 HIS A CA 1
ATOM 997 C C . HIS A 1 128 ? -6.586 -27.641 -2.406 1 83.62 128 HIS A C 1
ATOM 999 O O . HIS A 1 128 ? -6.309 -28.812 -2.656 1 83.62 128 HIS A O 1
ATOM 1005 N N . ARG A 1 129 ? -7.672 -27.266 -1.953 1 83.88 129 ARG A N 1
ATOM 1006 C CA . ARG A 1 129 ? -8.742 -28.219 -1.703 1 83.88 129 ARG A CA 1
ATOM 1007 C C . ARG A 1 129 ? -9.227 -28.859 -3.004 1 83.88 129 ARG A C 1
ATOM 1009 O O . ARG A 1 129 ? -9.438 -30.078 -3.062 1 83.88 129 ARG A O 1
ATOM 1016 N N . MET A 1 130 ? -9.312 -28.047 -4.02 1 82.44 130 MET A N 1
ATOM 1017 C CA . MET A 1 130 ? -9.773 -28.531 -5.32 1 82.44 130 MET A CA 1
ATOM 1018 C C . MET A 1 130 ? -8.719 -29.422 -5.973 1 82.44 130 MET A C 1
ATOM 1020 O O . MET A 1 130 ? -9.062 -30.422 -6.617 1 82.44 130 MET A O 1
ATOM 1024 N N . ALA A 1 131 ? -7.5 -29.094 -5.867 1 77.94 131 ALA A N 1
ATOM 1025 C CA . ALA A 1 131 ? -6.422 -29.906 -6.422 1 77.94 131 ALA A CA 1
ATOM 1026 C C . ALA A 1 131 ? -6.332 -31.266 -5.715 1 77.94 131 ALA A C 1
ATOM 1028 O O . ALA A 1 131 ? -6.066 -32.281 -6.352 1 77.94 131 ALA A O 1
ATOM 1029 N N . ALA A 1 132 ? -6.465 -31.297 -4.449 1 78.94 132 ALA A N 1
ATOM 1030 C CA . ALA A 1 132 ? -6.426 -32.531 -3.682 1 78.94 132 ALA A CA 1
ATOM 1031 C C . ALA A 1 132 ? -7.602 -33.438 -4.035 1 78.94 132 ALA A C 1
ATOM 1033 O O . ALA A 1 132 ? -7.48 -34.656 -3.994 1 78.94 132 ALA A O 1
ATOM 1034 N N . ALA A 1 133 ? -8.672 -32.875 -4.316 1 80.31 133 ALA A N 1
ATOM 1035 C CA . ALA A 1 133 ? -9.867 -33.625 -4.656 1 80.31 133 ALA A CA 1
ATOM 1036 C C . ALA A 1 133 ? -9.758 -34.219 -6.059 1 80.31 133 ALA A C 1
ATOM 1038 O O . ALA A 1 133 ? -10.398 -35.25 -6.363 1 80.31 133 ALA A O 1
ATOM 1039 N N . ALA A 1 134 ? -9.102 -33.562 -6.977 1 74.56 134 ALA A N 1
ATOM 1040 C CA . ALA A 1 134 ? -8.969 -34.031 -8.359 1 74.56 134 ALA A CA 1
ATOM 1041 C C . ALA A 1 134 ? -7.949 -35.156 -8.477 1 74.56 134 ALA A C 1
ATOM 1043 O O . ALA A 1 134 ? -7.871 -35.812 -9.508 1 74.56 134 ALA A O 1
ATOM 1044 N N . GLN A 1 135 ? -6.938 -35.344 -7.551 1 65.31 135 GLN A N 1
ATOM 1045 C CA . GLN A 1 135 ? -5.984 -36.438 -7.609 1 65.31 135 GLN A CA 1
ATOM 1046 C C . GLN A 1 135 ? -6.664 -37.781 -7.32 1 65.31 135 GLN A C 1
ATOM 1048 O O . GLN A 1 135 ? -7.348 -37.938 -6.309 1 65.31 135 GLN A O 1
ATOM 1053 N N . PRO A 1 136 ? -6.957 -38.5 -8.398 1 62.28 136 PRO A N 1
ATOM 1054 C CA . PRO A 1 136 ? -7.562 -39.844 -8.242 1 62.28 136 PRO A CA 1
ATOM 1055 C C . PRO A 1 136 ? -6.852 -40.688 -7.191 1 62.28 136 PRO A C 1
ATOM 1057 O O . PRO A 1 136 ? -5.641 -40.562 -7.004 1 62.28 136 PRO A O 1
ATOM 1060 N N . GLU A 1 137 ? -7.621 -41.25 -6.18 1 49 137 GLU A N 1
ATOM 1061 C CA . GLU A 1 137 ? -7.023 -42.375 -5.449 1 49 137 GLU A CA 1
ATOM 1062 C C . GLU A 1 137 ? -6.359 -43.375 -6.402 1 49 137 GLU A C 1
ATOM 1064 O O . GLU A 1 137 ? -6.875 -43.625 -7.492 1 49 137 GLU A O 1
ATOM 1069 N N . MET B 1 1 ? 16.188 -41.781 0.75 1 24.69 1 MET B N 1
ATOM 1070 C CA . MET B 1 1 ? 16.203 -40.344 0.942 1 24.69 1 MET B CA 1
ATOM 1071 C C . MET B 1 1 ? 14.836 -39.719 0.632 1 24.69 1 MET B C 1
ATOM 1073 O O . MET B 1 1 ? 14.328 -39.875 -0.481 1 24.69 1 MET B O 1
ATOM 1077 N N . ALA B 1 2 ? 13.969 -39.719 1.629 1 33.12 2 ALA B N 1
ATOM 1078 C CA . ALA B 1 2 ? 12.555 -39.375 1.487 1 33.12 2 ALA B CA 1
ATOM 1079 C C . ALA B 1 2 ? 12.391 -37.969 0.897 1 33.12 2 ALA B C 1
ATOM 1081 O O . ALA B 1 2 ? 13.055 -37.031 1.328 1 33.12 2 ALA B O 1
ATOM 1082 N N . SER B 1 3 ? 12.125 -37.875 -0.491 1 29.38 3 SER B N 1
ATOM 1083 C CA . SER B 1 3 ? 12.016 -36.656 -1.302 1 29.38 3 SER B CA 1
ATOM 1084 C C . SER B 1 3 ? 11.062 -35.656 -0.667 1 29.38 3 SER B C 1
ATOM 1086 O O . SER B 1 3 ? 9.891 -35.969 -0.426 1 29.38 3 SER B O 1
ATOM 1088 N N . PHE B 1 4 ? 11.602 -34.906 0.225 1 32.19 4 PHE B N 1
ATOM 1089 C CA . PHE B 1 4 ? 10.898 -33.781 0.825 1 32.19 4 PHE B CA 1
ATOM 1090 C C . PHE B 1 4 ? 10.141 -32.969 -0.235 1 32.19 4 PHE B C 1
ATOM 1092 O O . PHE B 1 4 ? 10.75 -32.344 -1.091 1 32.19 4 PHE B O 1
ATOM 1099 N N . HIS B 1 5 ? 9.07 -33.625 -0.775 1 35.5 5 HIS B N 1
ATOM 1100 C CA . HIS B 1 5 ? 8.273 -33 -1.829 1 35.5 5 HIS B CA 1
ATOM 1101 C C . HIS B 1 5 ? 7.895 -31.562 -1.465 1 35.5 5 HIS B C 1
ATOM 1103 O O . HIS B 1 5 ? 7.516 -31.297 -0.324 1 35.5 5 HIS B O 1
ATOM 1109 N N . PRO B 1 6 ? 8.352 -30.625 -2.258 1 36.12 6 PRO B N 1
ATOM 1110 C CA . PRO B 1 6 ? 8.094 -29.188 -2.121 1 36.12 6 PRO B CA 1
ATOM 1111 C C . PRO B 1 6 ? 6.645 -28.891 -1.733 1 36.12 6 PRO B C 1
ATOM 1113 O O . PRO B 1 6 ? 6.309 -27.734 -1.438 1 36.12 6 PRO B O 1
ATOM 1116 N N . ARG B 1 7 ? 5.746 -29.844 -1.927 1 36.97 7 ARG B N 1
ATOM 1117 C CA . ARG B 1 7 ? 4.363 -29.719 -1.475 1 36.97 7 ARG B CA 1
ATOM 1118 C C . ARG B 1 7 ? 4.297 -29.516 0.037 1 36.97 7 ARG B C 1
ATOM 1120 O O . ARG B 1 7 ? 3.33 -28.969 0.555 1 36.97 7 ARG B O 1
ATOM 1127 N N . ASP B 1 8 ? 5.301 -29.969 0.691 1 41.34 8 ASP B N 1
ATOM 1128 C CA . ASP B 1 8 ? 5.191 -29.969 2.146 1 41.34 8 ASP B CA 1
ATOM 1129 C C . ASP B 1 8 ? 5.391 -28.562 2.713 1 41.34 8 ASP B C 1
ATOM 1131 O O . ASP B 1 8 ? 5.062 -28.297 3.871 1 41.34 8 ASP B O 1
ATOM 1135 N N . ALA B 1 9 ? 6.215 -27.828 1.993 1 36.81 9 ALA B N 1
ATOM 1136 C CA . ALA B 1 9 ? 6.426 -26.484 2.506 1 36.81 9 ALA B CA 1
ATOM 1137 C C . ALA B 1 9 ? 5.129 -25.672 2.473 1 36.81 9 ALA B C 1
ATOM 1139 O O . ALA B 1 9 ? 4.918 -24.781 3.305 1 36.81 9 ALA B O 1
ATOM 1140 N N . PHE B 1 10 ? 4.227 -25.953 1.479 1 38.78 10 PHE B N 1
ATOM 1141 C CA . PHE B 1 10 ? 2.938 -25.281 1.402 1 38.78 10 PHE B CA 1
ATOM 1142 C C . PHE B 1 10 ? 2.086 -25.594 2.625 1 38.78 10 PHE B C 1
ATOM 1144 O O . PHE B 1 10 ? 1.371 -24.734 3.131 1 38.78 10 PHE B O 1
ATOM 1151 N N . ILE B 1 11 ? 2.215 -26.781 3.146 1 43 11 ILE B N 1
ATOM 1152 C CA . ILE B 1 11 ? 1.421 -27.203 4.297 1 43 11 ILE B CA 1
ATOM 1153 C C . ILE B 1 11 ? 1.798 -26.359 5.516 1 43 11 ILE B C 1
ATOM 1155 O O . ILE B 1 11 ? 0.924 -25.891 6.254 1 43 11 ILE B O 1
ATOM 1159 N N . LEU B 1 12 ? 3.059 -26.141 5.598 1 44.62 12 LEU B N 1
ATOM 1160 C CA . LEU B 1 12 ? 3.486 -25.406 6.781 1 44.62 12 LEU B CA 1
ATOM 1161 C C . LEU B 1 12 ? 3.014 -23.953 6.719 1 44.62 12 LEU B C 1
ATOM 1163 O O . LEU B 1 12 ? 2.6 -23.391 7.73 1 44.62 12 LEU B O 1
ATOM 1167 N N . HIS B 1 13 ? 3.156 -23.391 5.539 1 44.94 13 HIS B N 1
ATOM 1168 C CA . HIS B 1 13 ? 2.68 -22.031 5.371 1 44.94 13 HIS B CA 1
ATOM 1169 C C . HIS B 1 13 ? 1.167 -21.938 5.555 1 44.94 13 HIS B C 1
ATOM 1171 O O . HIS B 1 13 ? 0.663 -21 6.176 1 44.94 13 HIS B O 1
ATOM 1177 N N . GLN B 1 14 ? 0.495 -22.953 5.156 1 44.12 14 GLN B N 1
ATOM 1178 C CA . GLN B 1 14 ? -0.944 -23.047 5.383 1 44.12 14 GLN B CA 1
ATOM 1179 C C . GLN B 1 14 ? -1.263 -23.094 6.871 1 44.12 14 GLN B C 1
ATOM 1181 O O . GLN B 1 14 ? -2.215 -22.469 7.336 1 44.12 14 GLN B O 1
ATOM 1186 N N . GLU B 1 15 ? -0.443 -23.891 7.586 1 49.06 15 GLU B N 1
ATOM 1187 C CA . GLU B 1 15 ? -0.677 -23.984 9.023 1 49.06 15 GLU B CA 1
ATOM 1188 C C . GLU B 1 15 ? -0.506 -22.625 9.695 1 49.06 15 GLU B C 1
ATOM 1190 O O . GLU B 1 15 ? -1.226 -22.297 10.641 1 49.06 15 GLU B O 1
ATOM 1195 N N . HIS B 1 16 ? 0.402 -21.938 9.125 1 44.31 16 HIS B N 1
ATOM 1196 C CA . HIS B 1 16 ? 0.613 -20.625 9.711 1 44.31 16 HIS B CA 1
ATOM 1197 C C . HIS B 1 16 ? -0.549 -19.688 9.398 1 44.31 16 HIS B C 1
ATOM 1199 O O . HIS B 1 16 ? -1.03 -18.969 10.281 1 44.31 16 HIS B O 1
ATOM 1205 N N . ILE B 1 17 ? -1.036 -19.766 8.211 1 42.41 17 ILE B N 1
ATOM 1206 C CA . ILE B 1 17 ? -2.148 -18.922 7.812 1 42.41 17 ILE B CA 1
ATOM 1207 C C . ILE B 1 17 ? -3.439 -19.406 8.469 1 42.41 17 ILE B C 1
ATOM 1209 O O . ILE B 1 17 ? -4.266 -18.609 8.898 1 42.41 17 ILE B O 1
ATOM 1213 N N . GLN B 1 18 ? -3.568 -20.703 8.602 1 44.53 18 GLN B N 1
ATOM 1214 C CA . GLN B 1 18 ? -4.766 -21.25 9.234 1 44.53 18 GLN B CA 1
ATOM 1215 C C . GLN B 1 18 ? -4.926 -20.719 10.656 1 44.53 18 GLN B C 1
ATOM 1217 O O . GLN B 1 18 ? -6.047 -20.547 11.141 1 44.53 18 GLN B O 1
ATOM 1222 N N . ARG B 1 19 ? -3.822 -20.656 11.398 1 41.22 19 ARG B N 1
ATOM 1223 C CA . ARG B 1 19 ? -3.953 -20.234 12.797 1 41.22 19 ARG B CA 1
ATOM 1224 C C . ARG B 1 19 ? -4.453 -18.797 12.891 1 41.22 19 ARG B C 1
ATOM 1226 O O . ARG B 1 19 ? -5.023 -18.406 13.914 1 41.22 19 ARG B O 1
ATOM 1233 N N . MET B 1 20 ? -4.262 -18.031 11.82 1 39.5 20 MET B N 1
ATOM 1234 C CA . MET B 1 20 ? -4.617 -16.625 11.906 1 39.5 20 MET B CA 1
ATOM 1235 C C . MET B 1 20 ? -6.066 -16.391 11.492 1 39.5 20 MET B C 1
ATOM 1237 O O . MET B 1 20 ? -6.641 -15.344 11.766 1 39.5 20 MET B O 1
ATOM 1241 N N . ASN B 1 21 ? -6.613 -17.312 10.695 1 39.41 21 ASN B N 1
ATOM 1242 C CA . ASN B 1 21 ? -7.918 -17.062 10.094 1 39.41 21 ASN B CA 1
ATOM 1243 C C . ASN B 1 21 ? -9.023 -17.828 10.812 1 39.41 21 ASN B C 1
ATOM 1245 O O . ASN B 1 21 ? -10.078 -18.094 10.234 1 39.41 21 ASN B O 1
ATOM 1249 N N . GLU B 1 22 ? -9.023 -18.312 11.961 1 37.22 22 GLU B N 1
ATOM 1250 C CA . GLU B 1 22 ? -10.102 -19.109 12.531 1 37.22 22 GLU B CA 1
ATOM 1251 C C . GLU B 1 22 ? -11.414 -18.328 12.562 1 37.22 22 GLU B C 1
ATOM 1253 O O . GLU B 1 22 ? -12.383 -18.766 13.188 1 37.22 22 GLU B O 1
ATOM 1258 N N . GLY B 1 23 ? -11.406 -16.969 12.242 1 37.88 23 GLY B N 1
ATOM 1259 C CA . GLY B 1 23 ? -12.641 -16.344 12.688 1 37.88 23 GLY B CA 1
ATOM 1260 C C . GLY B 1 23 ? -13.852 -16.75 11.875 1 37.88 23 GLY B C 1
ATOM 1261 O O . GLY B 1 23 ? -13.797 -17.734 11.133 1 37.88 23 GLY B O 1
ATOM 1262 N N . ASP B 1 24 ? -14.688 -15.75 11.344 1 39.12 24 ASP B N 1
ATOM 1263 C CA . ASP B 1 24 ? -16.141 -15.656 11.18 1 39.12 24 ASP B CA 1
ATOM 1264 C C . ASP B 1 24 ? -16.578 -16.312 9.867 1 39.12 24 ASP B C 1
ATOM 1266 O O . ASP B 1 24 ? -15.969 -16.078 8.82 1 39.12 24 ASP B O 1
ATOM 1270 N N . GLU B 1 25 ? -17.297 -17.391 9.953 1 39.25 25 GLU B N 1
ATOM 1271 C CA . GLU B 1 25 ? -18.078 -18.062 8.93 1 39.25 25 GLU B CA 1
ATOM 1272 C C . GLU B 1 25 ? -18.969 -17.078 8.172 1 39.25 25 GLU B C 1
ATOM 1274 O O . GLU B 1 25 ? -20.031 -16.688 8.648 1 39.25 25 GLU B O 1
ATOM 1279 N N . VAL B 1 26 ? -18.5 -15.984 7.473 1 38.84 26 VAL B N 1
ATOM 1280 C CA . VAL B 1 26 ? -19.391 -15.148 6.664 1 38.84 26 VAL B CA 1
ATOM 1281 C C . VAL B 1 26 ? -19.953 -15.977 5.508 1 38.84 26 VAL B C 1
ATOM 1283 O O . VAL B 1 26 ? -19.266 -16.828 4.953 1 38.84 26 VAL B O 1
ATOM 1286 N N . ASP B 1 27 ? -21.172 -16.109 5.398 1 40.91 27 ASP B N 1
ATOM 1287 C CA . ASP B 1 27 ? -22.062 -16.609 4.344 1 40.91 27 ASP B CA 1
ATOM 1288 C C . ASP B 1 27 ? -21.562 -16.172 2.967 1 40.91 27 ASP B C 1
ATOM 1290 O O . ASP B 1 27 ? -21.531 -14.977 2.664 1 40.91 27 ASP B O 1
ATOM 1294 N N . THR B 1 28 ? -20.562 -16.875 2.199 1 42.91 28 THR B N 1
ATOM 1295 C CA . THR B 1 28 ? -19.656 -16.656 1.077 1 42.91 28 THR B CA 1
ATOM 1296 C C . THR B 1 28 ? -20.406 -16.75 -0.25 1 42.91 28 THR B C 1
ATOM 1298 O O . THR B 1 28 ? -20.062 -17.578 -1.103 1 42.91 28 THR B O 1
ATOM 1301 N N . SER B 1 29 ? -21.641 -16.609 -0.272 1 44.59 29 SER B N 1
ATOM 1302 C CA . SER B 1 29 ? -22.016 -16.438 -1.669 1 44.59 29 SER B CA 1
ATOM 1303 C C . SER B 1 29 ? -21.109 -15.43 -2.371 1 44.59 29 SER B C 1
ATOM 1305 O O . SER B 1 29 ? -21.453 -14.922 -3.443 1 44.59 29 SER B O 1
ATOM 1307 N N . GLU B 1 30 ? -20.141 -14.773 -1.704 1 49.72 30 GLU B N 1
ATOM 1308 C CA . GLU B 1 30 ? -19.312 -13.609 -1.978 1 49.72 30 GLU B CA 1
ATOM 1309 C C . GLU B 1 30 ? -18.359 -13.875 -3.141 1 49.72 30 GLU B C 1
ATOM 1311 O O . GLU B 1 30 ? -17.734 -14.938 -3.213 1 49.72 30 GLU B O 1
ATOM 1316 N N . GLU B 1 31 ? -18.75 -13.289 -4.355 1 62.97 31 GLU B N 1
ATOM 1317 C CA . GLU B 1 31 ? -17.828 -13.242 -5.492 1 62.97 31 GLU B CA 1
ATOM 1318 C C . GLU B 1 31 ? -16.375 -13.289 -5.027 1 62.97 31 GLU B C 1
ATOM 1320 O O . GLU B 1 31 ? -16 -12.578 -4.102 1 62.97 31 GLU B O 1
ATOM 1325 N N . GLN B 1 32 ? -15.805 -14.367 -5.41 1 75.81 32 GLN B N 1
ATOM 1326 C CA . GLN B 1 32 ? -14.398 -14.516 -5.051 1 75.81 32 GLN B CA 1
ATOM 1327 C C . GLN B 1 32 ? -13.594 -13.305 -5.48 1 75.81 32 GLN B C 1
ATOM 1329 O O . GLN B 1 32 ? -13.539 -12.969 -6.668 1 75.81 32 GLN B O 1
ATOM 1334 N N . LYS B 1 33 ? -13.148 -12.594 -4.605 1 86.44 33 LYS B N 1
ATOM 1335 C CA . LYS B 1 33 ? -12.406 -11.359 -4.852 1 86.44 33 LYS B CA 1
ATOM 1336 C C . LYS B 1 33 ? -11.078 -11.641 -5.539 1 86.44 33 LYS B C 1
ATOM 1338 O O . LYS B 1 33 ? -10.602 -10.82 -6.332 1 86.44 33 LYS B O 1
ATOM 1343 N N . VAL B 1 34 ? -10.594 -12.867 -5.312 1 92.69 34 VAL B N 1
ATOM 1344 C CA . VAL B 1 34 ? -9.281 -13.188 -5.859 1 92.69 34 VAL B CA 1
ATOM 1345 C C . VAL B 1 34 ? -9.336 -14.516 -6.602 1 92.69 34 VAL B C 1
ATOM 1347 O O . VAL B 1 34 ? -9.93 -15.484 -6.117 1 92.69 34 VAL B O 1
ATOM 1350 N N . GLN B 1 35 ? -8.898 -14.523 -7.848 1 92.81 35 GLN B N 1
ATOM 1351 C CA . GLN B 1 35 ? -8.719 -15.734 -8.641 1 92.81 35 GLN B CA 1
ATOM 1352 C C . GLN B 1 35 ? -7.262 -15.93 -9.039 1 92.81 35 GLN B C 1
ATOM 1354 O O . GLN B 1 35 ? -6.602 -14.977 -9.477 1 92.81 35 GLN B O 1
ATOM 1359 N N . ILE B 1 36 ? -6.855 -17.141 -8.93 1 92.88 36 ILE B N 1
ATOM 1360 C CA . ILE B 1 36 ? -5.441 -17.391 -9.172 1 92.88 36 ILE B CA 1
ATOM 1361 C C . ILE B 1 36 ? -5.289 -18.453 -10.258 1 92.88 36 ILE B C 1
ATOM 1363 O O . ILE B 1 36 ? -5.934 -19.5 -10.203 1 92.88 36 ILE B O 1
ATOM 1367 N N . ASP B 1 37 ? -4.578 -18.094 -11.258 1 91.31 37 ASP B N 1
ATOM 1368 C CA . ASP B 1 37 ? -4.117 -19.062 -12.242 1 91.31 37 ASP B CA 1
ATOM 1369 C C . ASP B 1 37 ? -2.609 -19.281 -12.141 1 91.31 37 ASP B C 1
ATOM 1371 O O . ASP B 1 37 ? -1.831 -18.328 -12.25 1 91.31 37 ASP B O 1
ATOM 1375 N N . LEU B 1 38 ? -2.221 -20.469 -11.922 1 91.06 38 LEU B N 1
ATOM 1376 C CA . LEU B 1 38 ? -0.811 -20.797 -11.742 1 91.06 38 LEU B CA 1
ATOM 1377 C C . LEU B 1 38 ? -0.318 -21.719 -12.859 1 91.06 38 LEU B C 1
ATOM 1379 O O . LEU B 1 38 ? -1.014 -22.656 -13.25 1 91.06 38 LEU B O 1
ATOM 1383 N N . GLN B 1 39 ? 0.75 -21.312 -13.398 1 91 39 GLN B N 1
ATOM 1384 C CA . GLN B 1 39 ? 1.378 -22.156 -14.406 1 91 39 GLN B CA 1
ATOM 1385 C C . GLN B 1 39 ? 2.836 -22.438 -14.055 1 91 39 GLN B C 1
ATOM 1387 O O . GLN B 1 39 ? 3.562 -21.547 -13.625 1 91 39 GLN B O 1
ATOM 1392 N N . ARG B 1 40 ? 3.277 -23.672 -14.18 1 90.19 40 ARG B N 1
ATOM 1393 C CA . ARG B 1 40 ? 4.684 -24.047 -14.094 1 90.19 40 ARG B CA 1
ATOM 1394 C C . ARG B 1 40 ? 5.375 -23.906 -15.445 1 90.19 40 ARG B C 1
ATOM 1396 O O . ARG B 1 40 ? 4.891 -24.422 -16.453 1 90.19 40 ARG B O 1
ATOM 1403 N N . ILE B 1 41 ? 6.434 -23.172 -15.492 1 89.44 41 ILE B N 1
ATOM 1404 C CA . ILE B 1 41 ? 7.176 -22.938 -16.719 1 89.44 41 ILE B CA 1
ATOM 1405 C C . ILE B 1 41 ? 8.305 -23.953 -16.844 1 89.44 41 ILE B C 1
ATOM 1407 O O . ILE B 1 41 ? 8.492 -24.562 -17.906 1 89.44 41 ILE B O 1
ATOM 1411 N N . THR B 1 42 ? 9.109 -24.078 -15.891 1 91.12 42 THR B N 1
ATOM 1412 C CA . THR B 1 42 ? 10.133 -25.094 -15.727 1 91.12 42 THR B CA 1
ATOM 1413 C C . THR B 1 42 ? 10.102 -25.688 -14.32 1 91.12 42 THR B C 1
ATOM 1415 O O . THR B 1 42 ? 9.289 -25.281 -13.492 1 91.12 42 THR B O 1
ATOM 1418 N N . ASP B 1 43 ? 10.906 -26.609 -14.047 1 87.81 43 ASP B N 1
ATOM 1419 C CA . ASP B 1 43 ? 10.953 -27.219 -12.727 1 87.81 43 ASP B CA 1
ATOM 1420 C C . ASP B 1 43 ? 11.289 -26.188 -11.656 1 87.81 43 ASP B C 1
ATOM 1422 O O . ASP B 1 43 ? 10.844 -26.312 -10.508 1 87.81 43 ASP B O 1
ATOM 1426 N N . ASN B 1 44 ? 11.969 -25.172 -11.969 1 88.12 44 ASN B N 1
ATOM 1427 C CA . ASN B 1 44 ? 12.414 -24.172 -11.008 1 88.12 44 ASN B CA 1
ATOM 1428 C C . ASN B 1 44 ? 11.859 -22.797 -11.328 1 88.12 44 ASN B C 1
ATOM 1430 O O . ASN B 1 44 ? 12.406 -21.781 -10.898 1 88.12 44 ASN B O 1
ATOM 1434 N N . GLU B 1 45 ? 10.836 -22.844 -12.281 1 92.19 45 GLU B N 1
ATOM 1435 C CA . GLU B 1 45 ? 10.258 -21.562 -12.672 1 92.19 45 GLU B CA 1
ATOM 1436 C C . GLU B 1 45 ? 8.734 -21.656 -12.812 1 92.19 45 GLU B C 1
ATOM 1438 O O . GLU B 1 45 ? 8.227 -22.641 -13.352 1 92.19 45 GLU B O 1
ATOM 1443 N N . SER B 1 46 ? 8.117 -20.656 -12.227 1 95.94 46 SER B N 1
ATOM 1444 C CA . SER B 1 46 ? 6.664 -20.656 -12.328 1 95.94 46 SER B CA 1
ATOM 1445 C C . SER B 1 46 ? 6.133 -19.266 -12.656 1 95.94 46 SER B C 1
ATOM 1447 O O . SER B 1 46 ? 6.852 -18.281 -12.523 1 95.94 46 SER B O 1
ATOM 1449 N N . THR B 1 47 ? 4.93 -19.25 -13.109 1 97.12 47 THR B N 1
ATOM 1450 C CA . THR B 1 47 ? 4.184 -18.031 -13.391 1 97.12 47 THR B CA 1
ATOM 1451 C C . THR B 1 47 ? 2.836 -18.047 -12.672 1 97.12 47 THR B C 1
ATOM 1453 O O . THR B 1 47 ? 2.18 -19.078 -12.594 1 97.12 47 THR B O 1
ATOM 1456 N N . ALA B 1 48 ? 2.51 -16.922 -12.07 1 96.75 48 ALA B N 1
ATOM 1457 C CA . ALA B 1 48 ? 1.179 -16.719 -11.5 1 96.75 48 ALA B CA 1
ATOM 1458 C C . ALA B 1 48 ? 0.47 -15.539 -12.156 1 96.75 48 ALA B C 1
ATOM 1460 O O . ALA B 1 48 ? 1.065 -14.477 -12.344 1 96.75 48 ALA B O 1
ATOM 1461 N N . VAL B 1 49 ? -0.744 -15.781 -12.508 1 97.19 49 VAL B N 1
ATOM 1462 C CA . VAL B 1 49 ? -1.67 -14.711 -12.883 1 97.19 49 VAL B CA 1
ATOM 1463 C C . VAL B 1 49 ? -2.783 -14.609 -11.844 1 97.19 49 VAL B C 1
ATOM 1465 O O . VAL B 1 49 ? -3.502 -15.578 -11.586 1 97.19 49 VAL B O 1
ATOM 1468 N N . VAL B 1 50 ? -2.857 -13.477 -11.266 1 97.19 50 VAL B N 1
ATOM 1469 C CA . VAL B 1 50 ? -3.826 -13.281 -10.188 1 97.19 50 VAL B CA 1
ATOM 1470 C C . VAL B 1 50 ? -4.789 -12.156 -10.555 1 97.19 50 VAL B C 1
ATOM 1472 O O . VAL B 1 50 ? -4.363 -11.031 -10.836 1 97.19 50 VAL B O 1
ATOM 1475 N N . ALA B 1 51 ? -6.02 -12.461 -10.523 1 96.19 51 ALA B N 1
ATOM 1476 C CA . ALA B 1 51 ? -7.059 -11.461 -10.75 1 96.19 51 ALA B CA 1
ATOM 1477 C C . ALA B 1 51 ? -7.594 -10.922 -9.422 1 96.19 51 ALA B C 1
ATOM 1479 O O . ALA B 1 51 ? -7.973 -11.688 -8.539 1 96.19 51 ALA B O 1
ATOM 1480 N N . PHE B 1 52 ? -7.535 -9.609 -9.289 1 95.81 52 PHE B N 1
ATOM 1481 C CA . PHE B 1 52 ? -8.094 -8.922 -8.125 1 95.81 52 PHE B CA 1
ATOM 1482 C C . PHE B 1 52 ? -9.344 -8.141 -8.508 1 95.81 52 PHE B C 1
ATOM 1484 O O . PHE B 1 52 ? -9.281 -7.215 -9.32 1 95.81 52 PHE B O 1
ATOM 1491 N N . SER B 1 53 ? -10.438 -8.523 -7.906 1 93.38 53 SER B N 1
ATOM 1492 C CA . SER B 1 53 ? -11.664 -7.762 -8.133 1 93.38 53 SER B CA 1
ATOM 1493 C C . SER B 1 53 ? -11.734 -6.547 -7.215 1 93.38 53 SER B C 1
ATOM 1495 O O . SER B 1 53 ? -11.352 -6.621 -6.047 1 93.38 53 SER B O 1
ATOM 1497 N N . HIS B 1 54 ? -12.156 -5.395 -7.754 1 89.25 54 HIS B N 1
ATOM 1498 C CA . HIS B 1 54 ? -12.391 -4.141 -7.051 1 89.25 54 HIS B CA 1
ATOM 1499 C C . HIS B 1 54 ? -11.07 -3.512 -6.602 1 89.25 54 HIS B C 1
ATOM 1501 O O . HIS B 1 54 ? -11 -2.922 -5.52 1 89.25 54 HIS B O 1
ATOM 1507 N N . GLU B 1 55 ? -9.992 -3.898 -7.34 1 88.94 55 GLU B N 1
ATOM 1508 C CA . GLU B 1 55 ? -8.68 -3.297 -7.117 1 88.94 55 GLU B CA 1
ATOM 1509 C C . GLU B 1 55 ? -8.109 -2.721 -8.414 1 88.94 55 GLU B C 1
ATOM 1511 O O . GLU B 1 55 ? -8.477 -3.15 -9.508 1 88.94 55 GLU B O 1
ATOM 1516 N N . ASP B 1 56 ? -7.312 -1.638 -8.25 1 89.38 56 ASP B N 1
ATOM 1517 C CA . ASP B 1 56 ? -6.676 -0.987 -9.391 1 89.38 56 ASP B CA 1
ATOM 1518 C C . ASP B 1 56 ? -5.234 -0.603 -9.07 1 89.38 56 ASP B C 1
ATOM 1520 O O . ASP B 1 56 ? -4.504 -1.373 -8.445 1 89.38 56 ASP B O 1
ATOM 1524 N N . HIS B 1 57 ? -4.918 0.689 -9.43 1 87.69 57 HIS B N 1
ATOM 1525 C CA . HIS B 1 57 ? -3.553 1.182 -9.297 1 87.69 57 HIS B CA 1
ATOM 1526 C C . HIS B 1 57 ? -3.17 1.354 -7.828 1 87.69 57 HIS B C 1
ATOM 1528 O O . HIS B 1 57 ? -1.988 1.309 -7.484 1 87.69 57 HIS B O 1
ATOM 1534 N N . THR B 1 58 ? -4.262 1.491 -7.062 1 87.88 58 THR B N 1
ATOM 1535 C CA . THR B 1 58 ? -4.027 1.721 -5.641 1 87.88 58 THR B CA 1
ATOM 1536 C C . THR B 1 58 ? -3.246 0.563 -5.027 1 87.88 58 THR B C 1
ATOM 1538 O O . THR B 1 58 ? -2.354 0.777 -4.207 1 87.88 58 THR B O 1
ATOM 1541 N N . LEU B 1 59 ? -3.455 -0.631 -5.5 1 92.75 59 LEU B N 1
ATOM 1542 C CA . LEU B 1 59 ? -2.762 -1.818 -5.012 1 92.75 59 LEU B CA 1
ATOM 1543 C C . LEU B 1 59 ? -1.7 -2.277 -6.008 1 92.75 59 LEU B C 1
ATOM 1545 O O . LEU B 1 59 ? -0.609 -2.691 -5.609 1 92.75 59 LEU B O 1
ATOM 1549 N N . GLY B 1 60 ? -2.092 -2.182 -7.297 1 94.31 60 GLY B N 1
ATOM 1550 C CA . GLY B 1 60 ? -1.258 -2.746 -8.344 1 94.31 60 GLY B CA 1
ATOM 1551 C C . GLY B 1 60 ? 0.15 -2.182 -8.359 1 94.31 60 GLY B C 1
ATOM 1552 O O . GLY B 1 60 ? 1.126 -2.936 -8.398 1 94.31 60 GLY B O 1
ATOM 1553 N N . ASN B 1 61 ? 0.209 -0.903 -8.328 1 91.81 61 ASN B N 1
ATOM 1554 C CA . ASN B 1 61 ? 1.493 -0.221 -8.445 1 91.81 61 ASN B CA 1
ATOM 1555 C C .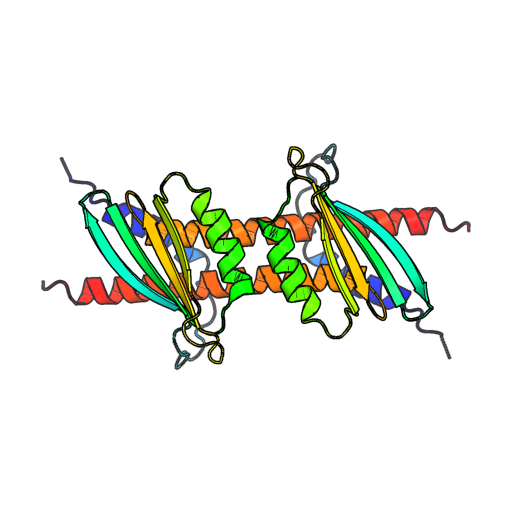 ASN B 1 61 ? 2.412 -0.554 -7.273 1 91.81 61 ASN B C 1
ATOM 1557 O O . ASN B 1 61 ? 3.535 -1.019 -7.473 1 91.81 61 ASN B O 1
ATOM 1561 N N . PRO B 1 62 ? 1.978 -0.331 -6.086 1 93.75 62 PRO B N 1
ATOM 1562 C CA . PRO B 1 62 ? 2.861 -0.64 -4.961 1 93.75 62 PRO B CA 1
ATOM 1563 C C . PRO B 1 62 ? 3.217 -2.123 -4.879 1 93.75 62 PRO B C 1
ATOM 1565 O O . PRO B 1 62 ? 4.344 -2.473 -4.52 1 93.75 62 PRO B O 1
ATOM 1568 N N . LEU B 1 63 ? 2.354 -2.955 -5.176 1 96.38 63 LEU B N 1
ATOM 1569 C CA . LEU B 1 63 ? 2.617 -4.391 -5.141 1 96.38 63 LEU B CA 1
ATOM 1570 C C . LEU B 1 63 ? 3.686 -4.773 -6.16 1 96.38 63 LEU B C 1
ATOM 1572 O O . LEU B 1 63 ? 4.617 -5.516 -5.836 1 96.38 63 LEU B O 1
ATOM 1576 N N . ARG B 1 64 ? 3.506 -4.281 -7.352 1 96.19 64 ARG B N 1
ATOM 1577 C CA . ARG B 1 64 ? 4.527 -4.527 -8.367 1 96.19 64 ARG B CA 1
ATOM 1578 C C . ARG B 1 64 ? 5.902 -4.09 -7.875 1 96.19 64 ARG B C 1
ATOM 1580 O O . ARG B 1 64 ? 6.887 -4.805 -8.055 1 96.19 64 ARG B O 1
ATOM 1587 N N . HIS B 1 65 ? 5.973 -2.975 -7.266 1 93.31 65 HIS B N 1
ATOM 1588 C CA . HIS B 1 65 ? 7.234 -2.43 -6.777 1 93.31 65 HIS B CA 1
ATOM 1589 C C . HIS B 1 65 ? 7.871 -3.354 -5.742 1 93.31 65 HIS B C 1
ATOM 1591 O O . HIS B 1 65 ? 9.07 -3.623 -5.801 1 93.31 65 HIS B O 1
ATOM 1597 N N . VAL B 1 66 ? 7.121 -3.773 -4.84 1 95.19 66 VAL B N 1
ATOM 1598 C CA . VAL B 1 66 ? 7.633 -4.629 -3.775 1 95.19 66 VAL B CA 1
ATOM 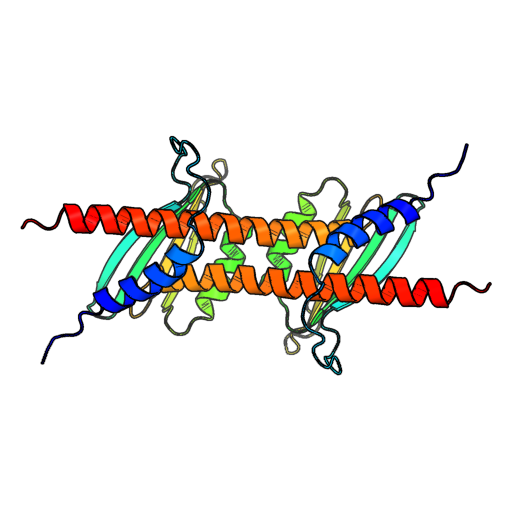1599 C C . VAL B 1 66 ? 8.047 -5.98 -4.355 1 95.19 66 VAL B C 1
ATOM 1601 O O . VAL B 1 66 ? 9.062 -6.551 -3.953 1 95.19 66 VAL B O 1
ATOM 1604 N N . LEU B 1 67 ? 7.238 -6.496 -5.297 1 97.25 67 LEU B N 1
ATOM 1605 C CA . LEU B 1 67 ? 7.551 -7.773 -5.934 1 97.25 67 LEU B CA 1
ATOM 1606 C C . LEU B 1 67 ? 8.898 -7.715 -6.637 1 97.25 67 LEU B C 1
ATOM 1608 O O . LEU B 1 67 ? 9.695 -8.656 -6.551 1 97.25 67 LEU B O 1
ATOM 1612 N N . MET B 1 68 ? 9.141 -6.609 -7.266 1 95.88 68 MET B N 1
ATOM 1613 C CA . MET B 1 68 ? 10.359 -6.449 -8.047 1 95.88 68 MET B CA 1
ATOM 1614 C C . MET B 1 68 ? 11.578 -6.344 -7.137 1 95.88 68 MET B C 1
ATOM 1616 O O . MET B 1 68 ? 12.719 -6.43 -7.602 1 95.88 68 MET B O 1
ATOM 1620 N N . GLN B 1 69 ? 11.375 -6.156 -5.918 1 92.94 69 GLN B N 1
ATOM 1621 C CA . GLN B 1 69 ? 12.461 -6.133 -4.953 1 92.94 69 GLN B CA 1
ATOM 1622 C C . GLN B 1 69 ? 12.75 -7.527 -4.402 1 92.94 69 GLN B C 1
ATOM 1624 O O . GLN B 1 69 ? 13.727 -7.727 -3.676 1 92.94 69 GLN B O 1
ATOM 1629 N N . ASN B 1 70 ? 11.906 -8.5 -4.652 1 95.88 70 ASN B N 1
ATOM 1630 C CA . ASN B 1 70 ? 12.094 -9.898 -4.285 1 95.88 70 ASN B CA 1
ATOM 1631 C C . ASN B 1 70 ? 13.031 -10.617 -5.258 1 95.88 70 ASN B C 1
ATOM 1633 O O . ASN B 1 70 ? 12.75 -10.695 -6.453 1 95.88 70 ASN B O 1
ATOM 1637 N N . ALA B 1 71 ? 14.117 -11.133 -4.789 1 96.31 71 ALA B N 1
ATOM 1638 C CA . ALA B 1 71 ? 15.164 -11.742 -5.609 1 96.31 71 ALA B CA 1
ATOM 1639 C C . ALA B 1 71 ? 14.633 -12.953 -6.359 1 96.31 71 ALA B C 1
ATOM 1641 O O . ALA B 1 71 ? 15.18 -13.344 -7.395 1 96.31 71 ALA B O 1
ATOM 1642 N N . ALA B 1 72 ? 13.57 -13.578 -5.902 1 96.56 72 ALA B N 1
ATOM 1643 C CA . ALA B 1 72 ? 13.008 -14.758 -6.559 1 96.56 72 ALA B CA 1
ATOM 1644 C C . ALA B 1 72 ? 12.141 -14.359 -7.75 1 96.56 72 ALA B C 1
ATOM 1646 O O . ALA B 1 72 ? 11.805 -15.195 -8.594 1 96.56 72 ALA B O 1
ATOM 1647 N N . VAL B 1 73 ? 11.758 -13.039 -7.828 1 98.12 73 VAL B N 1
ATOM 1648 C CA . VAL B 1 73 ? 10.844 -12.594 -8.867 1 98.12 73 VAL B CA 1
ATOM 1649 C C . VAL B 1 73 ? 11.633 -12.156 -10.102 1 98.12 73 VAL B C 1
ATOM 1651 O O . VAL B 1 73 ? 12.492 -11.281 -10.016 1 98.12 73 VAL B O 1
ATOM 1654 N N . THR B 1 74 ? 11.344 -12.867 -11.156 1 97.06 74 THR B N 1
ATOM 1655 C CA . THR B 1 74 ? 12.047 -12.57 -12.398 1 97.06 74 THR B CA 1
ATOM 1656 C C . THR B 1 74 ? 11.328 -11.461 -13.172 1 97.06 74 THR B C 1
ATOM 1658 O O . THR B 1 74 ? 11.969 -10.641 -13.82 1 97.06 74 THR B O 1
ATOM 1661 N N . SER B 1 75 ? 10.039 -11.461 -13.102 1 97.81 75 SER B N 1
ATOM 1662 C CA . SER B 1 75 ? 9.234 -10.43 -13.742 1 97.81 75 SER B CA 1
ATOM 1663 C C . SER B 1 75 ? 7.898 -10.242 -13.023 1 97.81 75 SER B C 1
ATOM 1665 O O . SER B 1 75 ? 7.34 -11.203 -12.484 1 97.81 75 SER B O 1
ATOM 1667 N N . ALA B 1 76 ? 7.492 -8.922 -12.984 1 98.19 76 ALA B N 1
ATOM 1668 C CA . ALA B 1 76 ? 6.172 -8.617 -12.445 1 98.19 76 ALA B CA 1
ATOM 1669 C C . ALA B 1 76 ? 5.543 -7.426 -13.156 1 98.19 76 ALA B C 1
ATOM 1671 O O . ALA B 1 76 ? 6.23 -6.457 -13.484 1 98.19 76 ALA B O 1
ATOM 1672 N N . GLY B 1 77 ? 4.262 -7.461 -13.438 1 97.44 77 GLY B N 1
ATOM 1673 C CA . GLY B 1 77 ? 3.445 -6.41 -14.023 1 97.44 77 GLY B CA 1
ATOM 1674 C C . GLY B 1 77 ? 1.967 -6.562 -13.727 1 97.44 77 GLY B C 1
ATOM 1675 O O . GLY B 1 77 ? 1.541 -7.586 -13.18 1 97.44 77 GLY B O 1
ATOM 1676 N N . TYR B 1 78 ? 1.3 -5.5 -13.891 1 96.5 78 TYR B N 1
ATOM 1677 C CA . TYR B 1 78 ? -0.149 -5.605 -13.758 1 96.5 78 TYR B CA 1
ATOM 1678 C C . TYR B 1 78 ? -0.854 -4.805 -14.844 1 96.5 78 TYR B C 1
ATOM 1680 O O . TYR B 1 78 ? -0.268 -3.889 -15.43 1 96.5 78 TYR B O 1
ATOM 1688 N N . ALA B 1 79 ? -2.096 -5.219 -15.094 1 95.88 79 ALA B N 1
ATOM 1689 C CA . ALA B 1 79 ? -2.926 -4.582 -16.109 1 95.88 79 ALA B CA 1
ATOM 1690 C C . ALA B 1 79 ? -4.359 -4.406 -15.625 1 95.88 79 ALA B C 1
ATOM 1692 O O . ALA B 1 79 ? -4.82 -5.148 -14.75 1 95.88 79 ALA B O 1
ATOM 1693 N N . ILE B 1 80 ? -4.91 -3.375 -16.125 1 93.81 80 ILE B N 1
ATOM 1694 C CA . ILE B 1 80 ? -6.348 -3.16 -15.969 1 93.81 80 ILE B CA 1
ATOM 1695 C C . ILE B 1 80 ? -7.031 -3.217 -17.328 1 93.81 80 ILE B C 1
ATOM 1697 O O . ILE B 1 80 ? -7.074 -2.217 -18.047 1 93.81 80 ILE B O 1
ATOM 1701 N N . PRO B 1 81 ? -7.555 -4.32 -17.656 1 93.19 81 PRO B N 1
ATOM 1702 C CA . PRO B 1 81 ? -8.039 -4.543 -19.016 1 93.19 81 PRO B CA 1
ATOM 1703 C C . PRO B 1 81 ? -9.164 -3.59 -19.406 1 93.19 81 PRO B C 1
ATOM 1705 O O . PRO B 1 81 ? -9.289 -3.219 -20.578 1 93.19 81 PRO B O 1
ATOM 1708 N N . HIS B 1 82 ? -10.078 -3.291 -18.5 1 91.31 82 HIS B N 1
ATOM 1709 C CA . HIS B 1 82 ? -11.195 -2.398 -18.797 1 91.31 82 HIS B CA 1
ATOM 1710 C C . HIS B 1 82 ? -11.281 -1.265 -17.781 1 91.31 82 HIS B C 1
ATOM 1712 O O . HIS B 1 82 ? -11.539 -1.503 -16.594 1 91.31 82 HIS B O 1
ATOM 1718 N N . PRO B 1 83 ? -11.156 -0.107 -18.203 1 82.94 83 PRO B N 1
ATOM 1719 C CA . PRO B 1 83 ? -11.133 1.026 -17.281 1 82.94 83 PRO B CA 1
ATOM 1720 C C . PRO B 1 83 ? -12.414 1.141 -16.469 1 82.94 83 PRO B C 1
ATOM 1722 O O . PRO B 1 83 ? -12.406 1.705 -15.367 1 82.94 83 PRO B O 1
ATOM 1725 N N . LEU B 1 84 ? -13.406 0.552 -17.016 1 87.25 84 LEU B N 1
ATOM 1726 C CA . LEU B 1 84 ? -14.688 0.725 -16.344 1 87.25 84 LEU B CA 1
ATOM 1727 C C . LEU B 1 84 ? -14.938 -0.409 -15.359 1 87.25 84 LEU B C 1
ATOM 1729 O O . LEU B 1 84 ? -15.914 -0.375 -14.602 1 87.25 84 LEU B O 1
ATOM 1733 N N . GLU B 1 85 ? -14.188 -1.407 -15.359 1 84.44 85 GLU B N 1
ATOM 1734 C CA . GLU B 1 85 ? -14.281 -2.5 -14.398 1 84.44 85 GLU B CA 1
ATOM 1735 C C . GLU B 1 85 ? -13.078 -2.52 -13.461 1 84.44 85 GLU B C 1
ATOM 1737 O O . GLU B 1 85 ? -11.938 -2.666 -13.906 1 84.44 85 GLU B O 1
ATOM 1742 N N . PRO B 1 86 ? -13.336 -2.373 -12.148 1 85.38 86 PRO B N 1
ATOM 1743 C CA . PRO B 1 86 ? -12.211 -2.402 -11.219 1 85.38 86 PRO B CA 1
ATOM 1744 C C . PRO B 1 86 ? -11.648 -3.811 -11.016 1 85.38 86 PRO B C 1
ATOM 1746 O O . PRO B 1 86 ? -11.922 -4.445 -9.992 1 85.38 86 PRO B O 1
ATOM 1749 N N . LYS B 1 87 ? -11.086 -4.32 -12.031 1 92.44 87 LYS B N 1
ATOM 1750 C CA . LYS B 1 87 ? -10.414 -5.613 -12 1 92.44 87 LYS B CA 1
ATOM 1751 C C . LYS B 1 87 ? -8.961 -5.488 -12.469 1 92.44 87 LYS B C 1
ATOM 1753 O O . LYS B 1 87 ? -8.695 -4.957 -13.547 1 92.44 87 LYS B O 1
ATOM 1758 N N . MET B 1 88 ? -8.102 -5.934 -11.688 1 95 88 MET B N 1
ATOM 1759 C CA . MET B 1 88 ? -6.684 -5.855 -12.023 1 95 88 MET B CA 1
ATOM 1760 C C . MET B 1 88 ? -6.086 -7.25 -12.18 1 95 88 MET B C 1
ATOM 1762 O O . MET B 1 88 ? -6.398 -8.156 -11.398 1 95 88 MET B O 1
ATOM 1766 N N . LEU B 1 89 ? -5.297 -7.449 -13.266 1 97.25 89 LEU B N 1
ATOM 1767 C CA . LEU B 1 89 ? -4.582 -8.703 -13.5 1 97.25 89 LEU B CA 1
ATOM 1768 C C . LEU B 1 89 ? -3.094 -8.539 -13.203 1 97.25 89 LEU B C 1
ATOM 1770 O O . LEU B 1 89 ? -2.418 -7.715 -13.828 1 97.25 89 LEU B O 1
ATOM 1774 N N . LEU B 1 90 ? -2.65 -9.305 -12.219 1 98.12 90 LEU B N 1
ATOM 1775 C CA . LEU B 1 90 ? -1.24 -9.305 -11.836 1 98.12 90 LEU B CA 1
ATOM 1776 C C . LEU B 1 90 ? -0.513 -10.492 -12.453 1 98.12 90 LEU B C 1
ATOM 1778 O O . LEU B 1 90 ? -0.964 -11.633 -12.328 1 98.12 90 LEU B O 1
ATOM 1782 N N . HIS B 1 91 ? 0.552 -10.172 -13.188 1 98.19 91 HIS B N 1
ATOM 1783 C CA . HIS B 1 91 ? 1.415 -11.195 -13.773 1 98.19 91 HIS B CA 1
ATOM 1784 C C . HIS B 1 91 ? 2.754 -11.266 -13.047 1 98.19 91 HIS B C 1
ATOM 1786 O O . HIS B 1 91 ? 3.455 -10.258 -12.93 1 98.19 91 HIS B O 1
ATOM 1792 N N . VAL B 1 92 ? 3.096 -12.477 -12.562 1 98.56 92 VAL B N 1
ATOM 1793 C CA . VAL B 1 92 ? 4.352 -12.633 -11.836 1 98.56 92 VAL B CA 1
ATOM 1794 C C . VAL B 1 92 ? 5.074 -13.891 -12.312 1 98.56 92 VAL B C 1
ATOM 1796 O O . VAL B 1 92 ? 4.465 -14.953 -12.445 1 98.56 92 VAL B O 1
ATOM 1799 N N . GLN B 1 93 ? 6.258 -13.719 -12.656 1 98.31 93 GLN B N 1
ATOM 1800 C CA . GLN B 1 93 ? 7.16 -14.836 -12.922 1 98.31 93 GLN B CA 1
ATOM 1801 C C . GLN B 1 93 ? 8.258 -14.914 -11.867 1 98.31 93 GLN B C 1
ATOM 1803 O O . GLN B 1 93 ? 8.852 -13.891 -11.5 1 98.31 93 GLN B O 1
ATOM 1808 N N . ALA B 1 94 ? 8.453 -16.109 -11.312 1 97.94 94 ALA B N 1
ATOM 1809 C CA . ALA B 1 94 ? 9.445 -16.312 -10.258 1 97.94 94 ALA B CA 1
ATOM 1810 C C . ALA B 1 94 ? 10.188 -17.641 -10.445 1 97.94 94 ALA B C 1
ATOM 1812 O O . ALA B 1 94 ? 9.711 -18.531 -11.156 1 97.94 94 ALA B O 1
ATOM 1813 N N . SER B 1 95 ? 11.391 -17.766 -9.875 1 95.5 95 SER B N 1
ATOM 1814 C CA . SER B 1 95 ? 12.258 -18.938 -10.008 1 95.5 95 SER B CA 1
ATOM 1815 C C . SER B 1 95 ? 11.625 -20.172 -9.359 1 95.5 95 SER B C 1
ATOM 1817 O O . SER B 1 95 ? 11.969 -21.297 -9.703 1 95.5 95 SER B O 1
ATOM 1819 N N . ASP B 1 96 ? 10.734 -20 -8.422 1 87.94 96 ASP B N 1
ATOM 1820 C CA . ASP B 1 96 ? 10.117 -21.172 -7.805 1 87.94 96 ASP B CA 1
ATOM 1821 C C . ASP B 1 96 ? 8.609 -20.969 -7.633 1 87.94 96 ASP B C 1
ATOM 1823 O O . ASP B 1 96 ? 7.84 -21.203 -8.57 1 87.94 96 ASP B O 1
ATOM 1827 N N . TYR B 1 97 ? 8.133 -20.484 -6.52 1 91.12 97 TYR B N 1
ATOM 1828 C CA . TYR B 1 97 ? 6.703 -20.375 -6.262 1 91.12 97 TYR B CA 1
ATOM 1829 C C . TYR B 1 97 ? 6.215 -18.953 -6.445 1 91.12 97 TYR B C 1
ATOM 1831 O O . TYR B 1 97 ? 6.215 -18.156 -5.5 1 91.12 97 TYR B O 1
ATOM 1839 N N . ALA B 1 98 ? 5.711 -18.719 -7.664 1 96.81 98 ALA B N 1
ATOM 1840 C CA . ALA B 1 98 ? 5.25 -17.391 -8.023 1 96.81 98 ALA B CA 1
ATOM 1841 C C . ALA B 1 98 ? 4.109 -16.938 -7.113 1 96.81 98 ALA B C 1
ATOM 1843 O O . ALA B 1 98 ? 4.031 -15.766 -6.73 1 96.81 98 ALA B O 1
ATOM 1844 N N . VAL B 1 99 ? 3.275 -17.859 -6.727 1 95.44 99 VAL B N 1
ATOM 1845 C CA . VAL B 1 99 ? 2.123 -17.516 -5.895 1 95.44 99 VAL B CA 1
ATOM 1846 C C . VAL B 1 99 ? 2.592 -17.125 -4.496 1 95.44 99 VAL B C 1
ATOM 1848 O O . VAL B 1 99 ? 2.018 -16.219 -3.877 1 95.44 99 VAL B O 1
ATOM 1851 N N . GLU B 1 100 ? 3.639 -17.734 -4.004 1 95.06 100 GLU B N 1
ATOM 1852 C CA . GLU B 1 100 ? 4.211 -17.375 -2.711 1 95.06 100 GLU B CA 1
ATOM 1853 C C . GLU B 1 100 ? 4.828 -15.977 -2.752 1 95.06 100 GLU B C 1
ATOM 1855 O O . GLU B 1 100 ? 4.75 -15.227 -1.776 1 95.06 100 GLU B O 1
ATOM 1860 N N . ALA B 1 101 ? 5.457 -15.703 -3.861 1 97.12 101 ALA B N 1
ATOM 1861 C CA . ALA B 1 101 ? 6.02 -14.367 -4.027 1 97.12 101 ALA B CA 1
ATOM 1862 C C . ALA B 1 101 ? 4.934 -13.305 -3.936 1 97.12 101 ALA B C 1
ATOM 1864 O O . ALA B 1 101 ? 5.152 -12.234 -3.352 1 97.12 101 ALA B O 1
ATOM 1865 N N . VAL B 1 102 ? 3.748 -13.594 -4.469 1 97.5 102 VAL B N 1
ATOM 1866 C CA . VAL B 1 102 ? 2.633 -12.656 -4.414 1 97.5 102 VAL B CA 1
ATOM 1867 C C . VAL B 1 102 ? 2.17 -12.484 -2.969 1 97.5 102 VAL B C 1
ATOM 1869 O O . VAL B 1 102 ? 1.987 -11.359 -2.498 1 97.5 102 VAL B O 1
ATOM 1872 N N . ALA B 1 103 ? 2.062 -13.594 -2.281 1 96.12 103 ALA B N 1
ATOM 1873 C CA . ALA B 1 103 ? 1.653 -13.547 -0.88 1 96.12 103 ALA B CA 1
ATOM 1874 C C . ALA B 1 103 ? 2.623 -12.711 -0.049 1 96.12 103 ALA B C 1
ATOM 1876 O O . ALA B 1 103 ? 2.203 -11.836 0.711 1 96.12 103 ALA B O 1
ATOM 1877 N N . LYS B 1 104 ? 3.855 -12.922 -0.229 1 96.44 104 LYS B N 1
ATOM 1878 C CA . LYS B 1 104 ? 4.887 -12.195 0.506 1 96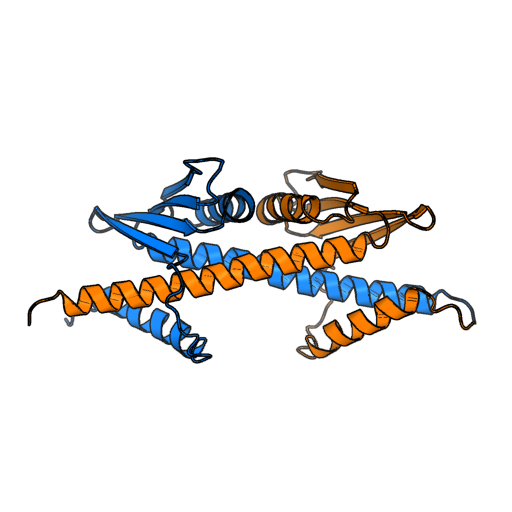.44 104 LYS B CA 1
ATOM 1879 C C . LYS B 1 104 ? 4.867 -10.711 0.161 1 96.44 104 LYS B C 1
ATOM 1881 O O . LYS B 1 104 ? 5.105 -9.867 1.025 1 96.44 104 LYS B O 1
ATOM 1886 N N . GLY B 1 105 ? 4.617 -10.406 -1.115 1 96.88 105 GLY B N 1
ATOM 1887 C CA . GLY B 1 105 ? 4.504 -9.016 -1.527 1 96.88 105 GLY B CA 1
ATOM 1888 C C . GLY B 1 105 ? 3.359 -8.281 -0.853 1 96.88 105 GLY B C 1
ATOM 1889 O O . GLY B 1 105 ? 3.525 -7.152 -0.39 1 96.88 105 GLY B O 1
ATOM 1890 N N . LEU B 1 106 ? 2.217 -8.891 -0.75 1 96.56 106 LEU B N 1
ATOM 1891 C CA . LEU B 1 106 ? 1.051 -8.312 -0.086 1 96.56 106 LEU B CA 1
ATOM 1892 C C . LEU B 1 106 ? 1.323 -8.102 1.398 1 96.56 106 LEU B C 1
ATOM 1894 O O . LEU B 1 106 ? 0.981 -7.051 1.95 1 96.56 106 LEU B O 1
ATOM 1898 N N . GLU B 1 107 ? 1.938 -9.062 2.006 1 96.25 107 GLU B N 1
ATOM 1899 C CA . GLU B 1 107 ? 2.289 -8.961 3.42 1 96.25 107 GLU B CA 1
ATOM 1900 C C . GLU B 1 107 ? 3.268 -7.82 3.666 1 96.25 107 GLU B C 1
ATOM 1902 O O . GLU B 1 107 ? 3.141 -7.09 4.652 1 96.25 107 GLU B O 1
ATOM 1907 N N . ARG B 1 108 ? 4.211 -7.738 2.818 1 95.56 108 ARG B N 1
ATOM 1908 C CA . ARG B 1 108 ? 5.199 -6.668 2.943 1 95.56 108 ARG B CA 1
ATOM 1909 C C . ARG B 1 108 ? 4.535 -5.301 2.857 1 95.56 108 ARG B C 1
ATOM 1911 O O . ARG B 1 108 ? 4.852 -4.398 3.637 1 95.56 108 ARG B O 1
ATOM 1918 N N . LEU B 1 109 ? 3.625 -5.082 1.919 1 95 109 LEU B N 1
ATOM 1919 C CA . LEU B 1 109 ? 2.889 -3.826 1.8 1 95 109 LEU B CA 1
ATOM 1920 C C . LEU B 1 109 ? 2.115 -3.527 3.078 1 95 109 LEU B C 1
ATOM 1922 O O . LEU B 1 109 ? 2.145 -2.4 3.578 1 95 109 LEU B O 1
ATOM 1926 N N . ALA B 1 110 ? 1.442 -4.551 3.596 1 94.5 110 ALA B N 1
ATOM 1927 C CA . ALA B 1 110 ? 0.679 -4.383 4.832 1 94.5 110 ALA B CA 1
ATOM 1928 C C . ALA B 1 110 ? 1.586 -3.971 5.984 1 94.5 110 ALA B C 1
ATOM 1930 O O . ALA B 1 110 ? 1.231 -3.096 6.777 1 94.5 110 ALA B O 1
ATOM 1931 N N . GLU B 1 111 ? 2.719 -4.602 6.039 1 94.56 111 GLU B N 1
ATOM 1932 C CA . GLU B 1 111 ? 3.676 -4.293 7.098 1 94.56 111 GLU B CA 1
ATOM 1933 C C . GLU B 1 111 ? 4.152 -2.846 7.004 1 94.56 111 GLU B C 1
ATOM 1935 O O . GLU B 1 111 ? 4.281 -2.162 8.023 1 94.56 111 GLU B O 1
ATOM 1940 N N . ILE B 1 112 ? 4.484 -2.414 5.824 1 92.69 112 ILE B N 1
ATOM 1941 C CA . ILE B 1 112 ? 4.914 -1.037 5.605 1 92.69 112 ILE B CA 1
ATOM 1942 C C . ILE B 1 112 ? 3.842 -0.074 6.109 1 92.69 112 ILE B C 1
ATOM 1944 O O . ILE B 1 112 ? 4.145 0.868 6.848 1 92.69 112 ILE B O 1
ATOM 1948 N N . CYS B 1 113 ? 2.564 -0.319 5.754 1 93.31 113 CYS B N 1
ATOM 1949 C CA . CYS B 1 113 ? 1.466 0.536 6.188 1 93.31 113 CYS B CA 1
ATOM 1950 C C . CYS B 1 113 ? 1.308 0.496 7.703 1 93.31 113 CYS B C 1
ATOM 1952 O O . CYS B 1 113 ? 1.163 1.539 8.344 1 93.31 113 CYS B O 1
ATOM 1954 N N . ASP B 1 114 ? 1.38 -0.709 8.266 1 94 114 ASP B N 1
ATOM 1955 C CA . ASP B 1 114 ? 1.204 -0.855 9.711 1 94 114 ASP B CA 1
ATOM 1956 C C . ASP B 1 114 ? 2.305 -0.122 10.477 1 94 114 ASP B C 1
ATOM 1958 O O . ASP B 1 114 ? 2.029 0.578 11.453 1 94 114 ASP B O 1
ATOM 1962 N N . ASP B 1 115 ? 3.523 -0.278 10.039 1 94.44 115 ASP B N 1
ATOM 1963 C CA . ASP B 1 115 ? 4.652 0.4 10.664 1 94.44 115 ASP B CA 1
ATOM 1964 C C . ASP B 1 115 ? 4.516 1.917 10.547 1 94.44 115 ASP B C 1
ATOM 1966 O O . ASP B 1 115 ? 4.82 2.646 11.492 1 94.44 115 ASP B O 1
ATOM 1970 N N . THR B 1 116 ? 4.117 2.373 9.406 1 95.12 116 THR B N 1
ATOM 1971 C CA . THR B 1 116 ? 3.959 3.801 9.156 1 95.12 116 THR B CA 1
ATOM 1972 C C . THR B 1 116 ? 2.855 4.387 10.031 1 95.12 116 THR B C 1
ATOM 1974 O O . THR B 1 116 ? 3.021 5.461 10.609 1 95.12 116 THR B O 1
ATOM 1977 N N . ILE B 1 117 ? 1.738 3.66 10.141 1 94.75 117 ILE B N 1
ATOM 1978 C CA . ILE B 1 117 ? 0.621 4.086 10.977 1 94.75 117 ILE B CA 1
ATOM 1979 C C . ILE B 1 117 ? 1.081 4.219 12.422 1 94.75 117 ILE B C 1
ATOM 1981 O O . ILE B 1 117 ? 0.8 5.227 13.078 1 94.75 117 ILE B O 1
ATOM 1985 N N . SER B 1 118 ? 1.794 3.234 12.867 1 95.12 118 SER B N 1
ATOM 1986 C CA . SER B 1 118 ? 2.297 3.248 14.242 1 95.12 118 SER B CA 1
ATOM 1987 C C . SER B 1 118 ? 3.211 4.441 14.484 1 95.12 118 SER B C 1
ATOM 1989 O O . SER B 1 118 ? 3.082 5.137 15.492 1 95.12 118 SER B O 1
ATOM 1991 N N . SER B 1 119 ? 4.16 4.684 13.539 1 94.06 119 SER B N 1
ATOM 1992 C CA . SER B 1 119 ? 5.086 5.809 13.633 1 94.06 119 SER B CA 1
ATOM 1993 C C . SER B 1 119 ? 4.344 7.141 13.586 1 94.06 119 SER B C 1
ATOM 1995 O O . SER B 1 119 ? 4.676 8.07 14.328 1 94.06 119 SER B O 1
ATOM 1997 N N . PHE B 1 120 ? 3.354 7.246 12.766 1 95.25 120 PHE B N 1
ATOM 1998 C CA . PHE B 1 120 ? 2.535 8.445 12.625 1 95.25 120 PHE B CA 1
ATOM 1999 C C . PHE B 1 120 ? 1.788 8.742 13.922 1 95.25 120 PHE B C 1
ATOM 2001 O O . PHE B 1 120 ? 1.801 9.883 14.406 1 95.25 120 PHE B O 1
ATOM 2008 N N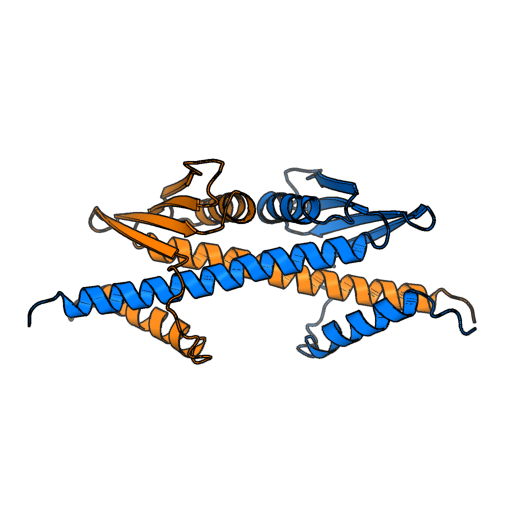 . ASP B 1 121 ? 1.179 7.789 14.438 1 92 121 ASP B N 1
ATOM 2009 C CA . ASP B 1 121 ? 0.435 7.934 15.68 1 92 121 ASP B CA 1
ATOM 2010 C C . ASP B 1 121 ? 1.346 8.414 16.812 1 92 121 ASP B C 1
ATOM 2012 O O . ASP B 1 121 ? 0.971 9.289 17.594 1 92 121 ASP B O 1
ATOM 2016 N N . ASN B 1 122 ? 2.496 7.805 16.891 1 92.38 122 ASN B N 1
ATOM 2017 C CA . ASN B 1 122 ? 3.463 8.203 17.906 1 92.38 122 ASN B CA 1
ATOM 2018 C C . ASN B 1 122 ? 3.867 9.672 17.75 1 92.38 122 ASN B C 1
ATOM 2020 O O . ASN B 1 122 ? 4.004 10.391 18.734 1 92.38 122 ASN B O 1
ATOM 2024 N N . CYS B 1 123 ? 4.062 10.062 16.531 1 91.75 123 CYS B N 1
ATOM 2025 C CA . CYS B 1 123 ? 4.43 11.445 16.25 1 91.75 123 CYS B CA 1
ATOM 2026 C C . CYS B 1 123 ? 3.318 12.398 16.656 1 91.75 123 CYS B C 1
ATOM 2028 O O . CYS B 1 123 ? 3.586 13.461 17.234 1 91.75 123 CYS B O 1
ATOM 2030 N N . MET B 1 124 ? 2.109 11.992 16.391 1 90.31 124 MET B N 1
ATOM 2031 C CA . MET B 1 124 ? 0.958 12.82 16.719 1 90.31 124 MET B CA 1
ATOM 2032 C C . MET B 1 124 ? 0.828 12.977 18.234 1 90.31 124 MET B C 1
ATOM 2034 O O . MET B 1 124 ? 0.55 14.07 18.734 1 90.31 124 MET B O 1
ATOM 2038 N N . VAL B 1 125 ? 1.026 11.922 18.906 1 89.5 125 VAL B N 1
ATOM 2039 C CA . VAL B 1 125 ? 0.947 11.945 20.375 1 89.5 125 VAL B CA 1
ATOM 2040 C C . VAL B 1 125 ? 2.025 12.867 20.938 1 89.5 125 VAL B C 1
ATOM 2042 O O . VAL B 1 125 ? 1.755 13.68 21.828 1 89.5 125 VAL B O 1
ATOM 2045 N N . GLU B 1 126 ? 3.221 12.766 20.344 1 87.19 126 GLU B N 1
ATOM 2046 C CA . GLU B 1 126 ? 4.332 13.594 20.797 1 87.19 126 GLU B CA 1
ATOM 2047 C C . GLU B 1 126 ? 4.066 15.07 20.516 1 87.19 126 GLU B C 1
ATOM 2049 O O . GLU B 1 126 ? 4.355 15.938 21.344 1 87.19 126 GLU B O 1
ATOM 2054 N N . GLN B 1 127 ? 3.555 15.367 19.375 1 83.75 127 GLN B N 1
ATOM 2055 C CA . GLN B 1 127 ? 3.24 16.75 19.016 1 83.75 127 GLN B CA 1
ATOM 2056 C C . GLN B 1 127 ? 2.178 17.328 19.953 1 83.75 127 GLN B C 1
ATOM 2058 O O . GLN B 1 127 ? 2.23 18.5 20.312 1 83.75 127 GLN B O 1
ATOM 2063 N N . HIS B 1 128 ? 1.252 16.438 20.234 1 83.69 128 HIS B N 1
ATOM 2064 C CA . HIS B 1 128 ? 0.202 16.875 21.156 1 83.69 128 HIS B CA 1
ATOM 2065 C C . HIS B 1 128 ? 0.759 17.156 22.547 1 83.69 128 HIS B C 1
ATOM 2067 O O . HIS B 1 128 ? 0.36 18.125 23.188 1 83.69 128 HIS B O 1
ATOM 2073 N N . ARG B 1 129 ? 1.616 16.344 22.953 1 84.19 129 ARG B N 1
ATOM 2074 C CA . ARG B 1 129 ? 2.246 16.516 24.25 1 84.19 129 ARG B CA 1
ATOM 2075 C C . ARG B 1 129 ? 3.074 17.797 24.297 1 84.19 129 ARG B C 1
ATOM 2077 O O . ARG B 1 129 ? 3.023 18.531 25.281 1 84.19 129 ARG B O 1
ATOM 2084 N N . MET B 1 130 ? 3.758 18.047 23.219 1 82.75 130 MET B N 1
ATOM 2085 C CA . MET B 1 130 ? 4.605 19.234 23.141 1 82.75 130 MET B CA 1
ATOM 2086 C C . MET B 1 130 ? 3.76 20.5 23.047 1 82.75 130 MET B C 1
ATOM 2088 O O . MET B 1 130 ? 4.109 21.531 23.641 1 82.75 130 MET B O 1
ATOM 2092 N N . ALA B 1 131 ? 2.715 20.469 22.328 1 78.31 131 ALA B N 1
ATOM 2093 C CA . ALA B 1 131 ? 1.818 21.625 22.219 1 78.31 131 ALA B CA 1
ATOM 2094 C C . ALA B 1 131 ? 1.146 21.922 23.547 1 78.31 131 ALA B C 1
ATOM 2096 O O . ALA B 1 131 ? 0.954 23.094 23.906 1 78.31 131 ALA B O 1
ATOM 2097 N N . ALA B 1 132 ? 0.72 20.953 24.266 1 79.44 132 ALA B N 1
ATOM 2098 C CA . ALA B 1 132 ? 0.085 21.141 25.578 1 79.44 132 ALA B CA 1
ATOM 2099 C C . ALA B 1 132 ? 1.07 21.719 26.594 1 79.44 132 ALA B C 1
ATOM 2101 O O . ALA B 1 132 ? 0.679 22.469 27.484 1 79.44 132 ALA B O 1
ATOM 2102 N N . ALA B 1 133 ? 2.254 21.359 26.469 1 81.31 133 ALA B N 1
ATOM 2103 C CA . ALA B 1 133 ? 3.281 21.828 27.391 1 81.31 133 ALA B CA 1
ATOM 2104 C C . ALA B 1 133 ? 3.652 23.281 27.109 1 81.31 133 ALA B C 1
ATOM 2106 O O . ALA B 1 133 ? 4.117 23.984 28 1 81.31 133 ALA B O 1
ATOM 2107 N N . ALA B 1 134 ? 3.615 23.703 25.875 1 74.69 134 ALA B N 1
ATOM 2108 C CA . ALA B 1 134 ? 3.988 25.062 25.484 1 74.69 134 ALA B CA 1
ATOM 2109 C C . ALA B 1 134 ? 2.889 26.047 25.828 1 74.69 134 ALA B C 1
ATOM 2111 O O . ALA B 1 134 ? 3.102 27.266 25.781 1 74.69 134 ALA B O 1
ATOM 2112 N N . GLN B 1 135 ? 1.559 25.672 25.984 1 65.44 135 GLN B N 1
ATOM 2113 C CA . GLN B 1 135 ? 0.5 26.594 26.375 1 65.44 135 GLN B CA 1
ATOM 2114 C C . GLN B 1 135 ? 0.669 27.047 27.812 1 65.44 135 GLN B C 1
ATOM 2116 O O . GLN B 1 135 ? 0.803 26.219 28.719 1 65.44 135 GLN B O 1
ATOM 2121 N N . PRO B 1 136 ? 1.219 28.266 27.969 1 61.97 136 PRO B N 1
ATOM 2122 C CA . PRO B 1 136 ? 1.389 28.828 29.312 1 61.97 136 PRO B CA 1
ATOM 2123 C C . PRO B 1 136 ? 0.131 28.688 30.172 1 61.97 136 PRO B C 1
ATOM 2125 O O . PRO B 1 136 ? -0.985 28.734 29.656 1 61.97 136 PRO B O 1
ATOM 2128 N N . GLU B 1 137 ? 0.244 28.094 31.438 1 49.47 137 GLU B N 1
ATOM 2129 C CA . GLU B 1 137 ? -0.832 28.328 32.406 1 49.47 137 GLU B CA 1
ATOM 2130 C C . GLU B 1 137 ? -1.231 29.812 32.406 1 49.47 137 GLU B C 1
ATOM 2132 O O . GLU B 1 137 ? -0.376 30.688 32.312 1 49.47 137 GLU B O 1
#

Nearest PDB structures (foldseek):
  7ae1-assembly1_K  TM=7.943E-01  e=9.529E-09  Homo sapiens
  6eu2-assembly1_K  TM=8.736E-01  e=4.026E-08  Saccharomyces cerevisiae S288C
  8him-assembly1_K  TM=8.812E-01  e=4.090E-07  Brassica oleracea
  8xme-assembly1_K  TM=8.650E-01  e=2.808E-07  Arabidopsis thaliana
  8qsz-assembly1_K  TM=7.603E-01  e=1.701E-07  Schizosaccharomyces pombe

InterPro domains:
  IPR008193 DNA-directed RNA polymerase Rpb11, 13-16kDa subunit, conserved site [PS01154] (52-83)
  IPR009025 DNA-directed RNA polymerase, RBP11-like dimerisation domain [PF13656] (48-117)
  IPR022905 DNA-directed RNA polymerase subunit Rpo11-like [MF_00261] (40-120)
  IPR033898 DNA-directed RNA polymerases I and III subunit AC19 [cd07029] (38-120)
  IPR036603 RNA polymerase, RBP11-like subunit [G3DSA:3.30.1360.10] (19-134)
  IPR036603 RNA polymerase, RBP11-like subunit [SSF55257] (21-125)

pLDDT: mean 79.93, std 22.67, range [24.69, 98.56]

Solvent-accessible surface area (backbone atoms only — not comparable to full-atom values): 15028 Å² total; per-residue (Å²): 129,86,75,77,51,76,68,56,59,54,51,53,54,45,52,56,51,49,72,71,56,73,70,83,86,66,90,63,87,58,75,72,45,33,48,78,47,76,45,77,74,46,100,54,25,16,33,22,39,36,38,32,55,79,34,47,64,64,53,45,52,35,39,38,54,48,34,67,69,36,88,54,40,76,43,66,46,68,44,59,88,41,91,87,48,52,37,24,42,36,42,33,31,15,46,51,60,22,62,55,49,51,53,52,24,43,50,49,54,28,47,54,33,50,53,48,48,53,38,44,52,52,38,50,53,50,52,49,54,52,54,59,66,66,54,77,128,129,84,75,78,52,74,70,54,59,53,51,54,54,45,53,57,50,50,72,72,57,73,69,82,87,67,87,66,86,59,76,72,45,34,46,80,48,77,44,76,76,48,98,53,24,15,33,23,40,35,38,32,54,78,35,48,64,63,52,46,52,36,39,38,54,49,33,64,67,35,88,55,41,76,42,66,46,68,46,60,88,42,90,86,47,53,37,25,41,35,42,33,30,15,45,51,60,21,62,56,48,51,53,51,23,44,50,48,53,27,48,53,33,51,53,49,48,53,38,43,50,52,40,51,52,51,52,50,52,52,54,60,66,66,54,76,131

Radius of gyration: 21.94 Å; Cα contacts (8 Å, |Δi|>4): 387; chains: 2; bounding box: 43×72×51 Å

Secondary structure (DSSP, 8-state):
-----THHHHHHHHHHHHHH------------SEEEEEEEEETTEEEEEEEEET--HHHHHHHHHHHTTSTTEEEEEEE-S-TTS-EEEEEEEESS-HHHHHHHHHHHHHHHHHHHHHHHHHHHHHHHHHHHHHS--/-----THHHHHHHHHHHHHH---------S--SEEEEEEEEETTEEEEEEEEET--HHHHHHHHHHHTTSTTEEEEEEE-S-TTS-EEEEEEEESS-HHHHHHHHHHHHHHHHHHHHHHHHHHHHHHHHHHHHHS--

Organism: Leishmania major (NCBI:txid5664)

Sequence (274 aa):
MASFHPRDAFILHQEHIQRMNEGDEVDTSEEQKVQIDLQRITDNESTAVVAFSHEDHTLGNPLRHVLMQNAAVTSAGYAIPHPLEPKMLLHVQASDYAVEAVAKGLERLAEICDDTISSFDNCMVEQHRMAAAAQPEMASFHPRDAFILHQEHIQRMNEGDEVDTSEEQKVQIDLQRITDNESTAVVAFSHEDHTLGNPLRHVLMQNAAVTSAGYAIPHPLEPKMLLHVQASDYAVEAVAKGLERLAEICDDTISSFDNCMVEQHRMAAAAQPE